Protein AF-A0AAD8M562-F1 (afdb_monomer_lite)

pLDDT: mean 94.52, std 7.09, range [59.75, 98.75]

InterPro domains:
  IPR002314 Aminoacyl-tRNA synthetase, class II (G/ P/ S/T) [PF00587] (33-202)
  IPR004499 Proline-tRNA ligase, class IIa, archaeal-type [PTHR43382] (3-261)
  IPR006195 Aminoacyl-tRNA synthetase, class II [PS50862] (1-214)
  IPR036621 Anticodon-binding domain superfamily [G3DSA:3.40.50.800] (214-261)
  IPR045864 Class II Aminoacyl-tRNA synthetase/Biotinyl protein ligase (BPL) and lipoyl protein ligase (LPL) [G3DSA:3.30.930.10] (1-213)
  IPR045864 Class II Aminoacyl-tRNA synthetase/Biotinyl protein ligase (BPL) and lipoyl protein ligase (LPL) [SSF55681] (2-208)

Structure (mmCIF, N/CA/C/O backbone):
data_AF-A0AAD8M562-F1
#
_entry.id   AF-A0AAD8M562-F1
#
loop_
_atom_site.group_PDB
_atom_site.id
_atom_site.type_symbol
_atom_site.label_atom_id
_atom_site.label_alt_id
_atom_site.label_comp_id
_atom_site.label_asym_id
_atom_site.label_entity_id
_atom_site.label_seq_id
_atom_site.pdbx_PDB_ins_code
_atom_site.Cartn_x
_atom_site.Cartn_y
_atom_site.Cartn_z
_atom_site.occupancy
_atom_site.B_iso_or_equiv
_atom_site.auth_seq_id
_atom_site.auth_comp_id
_atom_site.auth_asym_id
_atom_site.auth_atom_id
_atom_site.pdbx_PDB_model_num
ATOM 1 N N . MET A 1 1 ? -2.818 -13.705 10.056 1.00 59.75 1 MET A N 1
ATOM 2 C CA . MET A 1 1 ? -4.004 -14.590 10.016 1.00 59.75 1 MET A CA 1
ATOM 3 C C . MET A 1 1 ? -4.868 -14.166 8.831 1.00 59.75 1 MET A C 1
ATOM 5 O O . MET A 1 1 ? -5.079 -12.973 8.679 1.00 59.75 1 MET A O 1
ATOM 9 N N . HIS A 1 2 ? -5.247 -15.088 7.937 1.00 85.81 2 HIS A N 1
ATOM 10 C CA . HIS A 1 2 ? -5.936 -14.766 6.668 1.00 85.81 2 HIS A CA 1
ATOM 11 C C . HIS A 1 2 ? -7.471 -14.861 6.757 1.00 85.81 2 HIS A C 1
ATOM 13 O O . HIS A 1 2 ? -8.181 -14.186 6.017 1.00 85.81 2 HIS A O 1
ATOM 19 N N . LEU A 1 3 ? -7.968 -15.681 7.684 1.00 93.56 3 LEU A N 1
ATOM 20 C CA . LEU A 1 3 ? -9.387 -15.911 7.928 1.00 93.56 3 LEU A CA 1
ATOM 21 C C . LEU A 1 3 ? -9.831 -15.115 9.157 1.00 93.56 3 LEU A C 1
ATOM 23 O O . LEU A 1 3 ? -9.134 -15.134 10.171 1.00 93.56 3 LEU A O 1
ATOM 27 N N . ILE A 1 4 ? -10.967 -14.431 9.066 1.00 93.12 4 ILE A N 1
ATOM 28 C CA . ILE A 1 4 ? -11.554 -13.621 10.138 1.00 93.12 4 ILE A CA 1
ATOM 29 C C . ILE A 1 4 ? -12.881 -14.271 10.564 1.00 93.12 4 ILE A C 1
ATOM 31 O O . ILE A 1 4 ? -13.686 -14.581 9.685 1.00 93.12 4 ILE A O 1
ATOM 35 N N . PRO A 1 5 ? -13.136 -14.486 11.869 1.00 93.25 5 PRO A N 1
ATOM 36 C CA . PRO A 1 5 ? -14.449 -14.916 12.356 1.00 93.25 5 PRO A CA 1
ATOM 37 C C . PRO A 1 5 ? -15.562 -13.984 11.865 1.00 93.25 5 PRO A C 1
ATOM 39 O O . PRO A 1 5 ? -15.417 -12.762 11.946 1.00 93.25 5 PRO A O 1
ATOM 42 N N . TYR A 1 6 ? -16.667 -14.527 11.350 1.00 90.75 6 TYR A N 1
ATOM 43 C CA . TYR A 1 6 ? -17.769 -13.701 10.838 1.00 90.75 6 TYR A CA 1
ATOM 44 C C . TYR A 1 6 ? -18.327 -12.760 11.918 1.00 90.75 6 TYR A C 1
ATOM 46 O O . TYR A 1 6 ? -18.592 -11.590 11.639 1.00 90.75 6 TYR A O 1
ATOM 54 N N . SER A 1 7 ? -18.363 -13.214 13.174 1.00 90.38 7 SER A N 1
ATOM 55 C CA . SER A 1 7 ? -18.769 -12.407 14.331 1.00 90.38 7 SER A CA 1
ATOM 56 C C . SER A 1 7 ? -17.915 -11.153 14.546 1.00 90.38 7 SER A C 1
ATOM 58 O O . SER A 1 7 ? -18.382 -10.185 15.143 1.00 90.38 7 SER A O 1
ATOM 60 N N . PHE A 1 8 ? -16.661 -11.128 14.079 1.00 88.88 8 PHE A N 1
ATOM 61 C CA . PHE A 1 8 ? -15.809 -9.939 14.185 1.00 88.88 8 PHE A CA 1
ATOM 62 C C . PHE A 1 8 ? -16.185 -8.893 13.144 1.00 88.88 8 PHE A C 1
ATOM 64 O O . PHE A 1 8 ? -16.079 -7.701 13.422 1.00 88.88 8 PHE A O 1
ATOM 71 N N . ILE A 1 9 ? -16.621 -9.337 11.964 1.00 84.94 9 ILE A N 1
ATOM 72 C CA . ILE A 1 9 ? -17.103 -8.458 10.902 1.00 84.94 9 ILE A CA 1
ATOM 73 C C . ILE A 1 9 ? -18.390 -7.770 11.365 1.00 84.94 9 ILE A C 1
ATOM 75 O O . ILE A 1 9 ? -18.468 -6.551 11.298 1.00 84.94 9 ILE A O 1
ATOM 79 N N . GLU A 1 10 ? -19.324 -8.507 11.971 1.00 84.75 10 GLU A N 1
ATOM 80 C CA . GLU A 1 10 ? -20.619 -7.983 12.446 1.00 84.75 10 GLU A CA 1
ATOM 81 C C . GLU A 1 10 ? -20.541 -6.925 13.565 1.00 84.75 10 GLU A C 1
ATOM 83 O O . GLU A 1 10 ? -21.531 -6.242 13.826 1.00 84.75 10 GLU A O 1
ATOM 88 N N . LYS A 1 11 ? -19.387 -6.747 14.225 1.00 81.19 11 LYS A N 1
ATOM 89 C CA . LYS A 1 11 ? -19.228 -5.754 15.307 1.00 81.19 11 LYS A CA 1
ATOM 90 C C . LYS A 1 11 ? -19.290 -4.302 14.837 1.00 81.19 11 LYS A C 1
ATOM 92 O O . LYS A 1 11 ? -19.523 -3.419 15.659 1.00 81.19 11 LYS A O 1
ATOM 97 N N . GLU A 1 12 ? -19.074 -4.041 13.552 1.00 71.19 12 GLU A N 1
ATOM 98 C CA . GLU A 1 12 ? -19.128 -2.695 12.983 1.00 71.19 12 GLU A CA 1
ATOM 99 C C . GLU A 1 12 ? -20.113 -2.702 11.802 1.00 71.19 12 GLU A C 1
ATOM 101 O O . GLU A 1 12 ? -19.789 -3.122 10.692 1.00 71.19 12 GLU A O 1
ATOM 106 N N . ALA A 1 13 ? -21.347 -2.257 12.061 1.00 64.88 13 ALA A N 1
ATOM 107 C CA . ALA A 1 13 ? -22.444 -2.305 11.094 1.00 64.88 13 ALA A CA 1
ATOM 108 C C . ALA A 1 13 ? -22.207 -1.441 9.838 1.00 64.88 13 ALA A C 1
ATOM 110 O O . ALA A 1 13 ? -22.591 -1.844 8.742 1.00 64.88 13 ALA A O 1
ATOM 111 N N . SER A 1 14 ? -21.548 -0.285 9.968 1.00 62.94 14 SER A N 1
ATOM 112 C CA . SER A 1 14 ? -21.291 0.628 8.842 1.00 62.94 14 SER A CA 1
ATOM 113 C C . SER A 1 14 ? -20.215 0.091 7.885 1.00 62.94 14 SER A C 1
ATOM 115 O O . SER A 1 14 ? -20.301 0.241 6.668 1.00 62.94 14 SER A O 1
ATOM 117 N N . HIS A 1 15 ? -19.231 -0.611 8.432 1.00 65.94 15 HIS A N 1
ATOM 118 C CA . HIS A 1 15 ? -18.159 -1.312 7.756 1.00 65.94 15 HIS A CA 1
ATOM 119 C C . HIS A 1 15 ? -18.712 -2.565 7.077 1.00 65.94 15 HIS A C 1
ATOM 121 O O . HIS A 1 15 ? -18.411 -2.811 5.912 1.00 65.94 15 HIS A O 1
ATOM 127 N N . VAL A 1 16 ? -19.592 -3.317 7.750 1.00 65.56 16 VAL A N 1
ATOM 128 C CA . VAL A 1 16 ? -20.289 -4.470 7.154 1.00 65.56 16 VAL A CA 1
ATOM 129 C C . VAL A 1 16 ? -21.078 -4.048 5.920 1.00 65.56 16 VAL A C 1
ATOM 131 O O . VAL A 1 16 ? -20.924 -4.679 4.878 1.00 65.56 16 VAL A O 1
ATOM 134 N N . GLU A 1 17 ? -21.879 -2.982 5.998 1.00 67.12 17 GLU A N 1
ATOM 135 C CA . GLU A 1 17 ? -22.675 -2.501 4.858 1.00 67.12 17 GLU A CA 1
ATOM 136 C C . GLU A 1 17 ? -21.801 -2.133 3.649 1.00 67.12 17 GLU A C 1
ATOM 138 O O . GLU A 1 17 ? -22.165 -2.442 2.513 1.00 67.12 17 GLU A O 1
ATOM 143 N N . GLY A 1 18 ? -20.618 -1.556 3.887 1.00 67.12 18 GLY A N 1
ATOM 144 C CA . GLY A 1 18 ? -19.659 -1.215 2.833 1.00 67.12 18 GLY A CA 1
ATOM 145 C C . GLY A 1 18 ? -18.988 -2.419 2.157 1.00 67.12 18 GLY A C 1
ATOM 146 O O . GLY A 1 18 ? -18.600 -2.312 0.995 1.00 67.12 18 GLY A O 1
ATOM 147 N N . PHE A 1 19 ? -18.864 -3.559 2.847 1.00 68.62 19 PHE A N 1
ATOM 148 C CA . PHE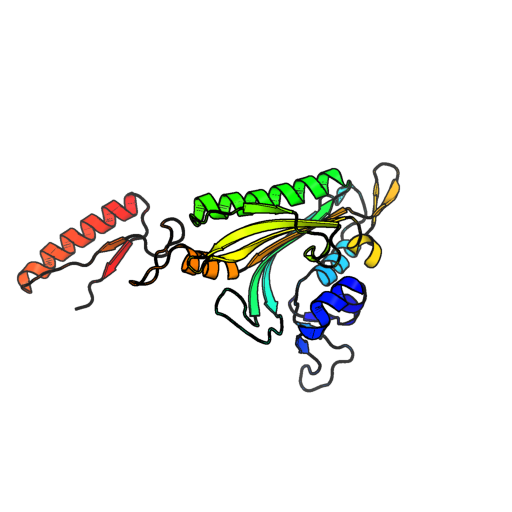 A 1 19 ? -18.161 -4.754 2.350 1.00 68.62 19 PHE A CA 1
ATOM 149 C C . PHE A 1 19 ? -19.071 -5.943 2.018 1.00 68.62 19 PHE A C 1
ATOM 151 O O . PHE A 1 19 ? -18.620 -6.885 1.369 1.00 68.62 19 PHE A O 1
ATOM 158 N N . SER A 1 20 ? -20.336 -5.923 2.444 1.00 62.62 20 SER A N 1
ATOM 159 C CA . SER A 1 20 ? -21.262 -7.062 2.394 1.00 62.62 20 SER A CA 1
ATOM 160 C C . SER A 1 20 ? -21.390 -7.757 1.024 1.00 62.62 20 SER A C 1
ATOM 162 O O . SER A 1 20 ? -21.366 -8.990 1.011 1.00 62.62 20 SER A O 1
ATOM 164 N N . PRO A 1 21 ? -21.451 -7.065 -0.137 1.00 69.12 21 PRO A N 1
ATOM 165 C CA . PRO A 1 21 ? -21.509 -7.765 -1.423 1.00 69.12 21 PRO A CA 1
ATOM 166 C C . PRO A 1 21 ? -20.164 -8.376 -1.861 1.00 69.12 21 PRO A C 1
ATOM 168 O O . PRO A 1 21 ? -20.141 -9.153 -2.813 1.00 69.12 21 PRO A O 1
ATOM 171 N N . GLU A 1 22 ? -19.053 -8.051 -1.194 1.00 80.44 22 GLU A N 1
ATOM 172 C CA . GLU A 1 22 ? -17.689 -8.390 -1.623 1.00 80.44 22 GLU A CA 1
ATOM 173 C C . GLU A 1 22 ? -17.015 -9.487 -0.774 1.00 80.44 22 GLU A C 1
ATOM 175 O O . GLU A 1 22 ? -15.852 -9.820 -1.017 1.00 80.44 22 GLU A O 1
ATOM 180 N N . LEU A 1 23 ? -17.697 -10.065 0.220 1.00 90.06 23 LEU A N 1
ATOM 181 C CA . LEU A 1 23 ? -17.092 -11.043 1.132 1.00 90.06 23 LEU A CA 1
ATOM 182 C C . LEU A 1 23 ? -17.010 -12.450 0.523 1.00 90.06 23 LEU A C 1
ATOM 184 O O . LEU A 1 23 ? -18.015 -13.032 0.120 1.00 90.06 23 LEU A O 1
ATOM 188 N N . ALA A 1 24 ? -15.819 -13.053 0.563 1.00 92.50 24 ALA A N 1
ATOM 189 C CA . ALA A 1 24 ? -15.643 -14.483 0.320 1.00 92.50 24 ALA A CA 1
ATOM 190 C C . ALA A 1 24 ? -15.748 -15.260 1.643 1.00 92.50 24 ALA A C 1
ATOM 192 O O . ALA A 1 24 ? -14.994 -15.009 2.586 1.00 92.50 24 ALA A O 1
ATOM 193 N N . LEU A 1 25 ? -16.682 -16.211 1.706 1.00 93.88 25 LEU A N 1
ATOM 194 C CA . LEU A 1 25 ? -16.968 -16.998 2.906 1.00 93.88 25 LEU A CA 1
ATOM 195 C C . LEU A 1 25 ? -16.403 -18.414 2.804 1.00 93.88 25 LEU A C 1
ATOM 197 O O . LEU A 1 25 ? -16.587 -19.107 1.805 1.00 93.88 25 LEU A O 1
ATOM 201 N N . VAL A 1 26 ? -15.788 -18.867 3.890 1.00 95.25 26 VAL A N 1
ATOM 202 C CA . VAL A 1 26 ? -15.416 -20.258 4.127 1.00 95.25 26 VAL A CA 1
ATOM 203 C C . VAL A 1 26 ? -16.433 -20.843 5.099 1.00 95.25 26 VAL A C 1
ATOM 205 O O . VAL A 1 26 ? -16.504 -20.445 6.261 1.00 95.25 26 VAL A O 1
ATOM 208 N N . THR A 1 27 ? -17.242 -21.778 4.609 1.00 96.44 27 THR A N 1
ATOM 209 C CA . THR A 1 27 ? -18.277 -22.470 5.395 1.00 96.44 27 THR A CA 1
ATOM 210 C C . THR A 1 27 ? -17.934 -23.932 5.665 1.00 96.44 27 THR A C 1
ATOM 212 O O . THR A 1 27 ? -18.511 -24.534 6.563 1.00 96.44 27 THR A O 1
ATOM 215 N N . ILE A 1 28 ? -16.985 -24.505 4.918 1.00 96.38 28 ILE A N 1
ATOM 216 C CA . ILE A 1 28 ? -16.549 -25.898 5.045 1.00 96.38 28 ILE A CA 1
ATOM 217 C C . ILE A 1 28 ? -15.036 -25.921 5.267 1.00 96.38 28 ILE A C 1
ATOM 219 O O . ILE A 1 28 ? -14.281 -25.356 4.476 1.00 96.38 28 ILE A O 1
ATOM 223 N N . GLY A 1 29 ? -14.589 -26.611 6.316 1.00 94.31 29 GLY A N 1
ATOM 224 C CA . GLY A 1 29 ? -13.176 -26.842 6.618 1.00 94.31 29 GLY A CA 1
ATOM 225 C C . GLY A 1 29 ? -12.936 -28.306 6.975 1.00 94.31 29 GLY A C 1
ATOM 226 O O . GLY A 1 29 ? -13.687 -28.897 7.746 1.00 94.31 29 GLY A O 1
ATOM 227 N N . GLY A 1 30 ? -11.921 -28.933 6.372 1.00 94.00 30 GLY A N 1
ATOM 228 C CA . GLY A 1 30 ? -11.614 -30.350 6.626 1.00 94.00 30 GLY A CA 1
ATOM 229 C C . GLY A 1 30 ? -12.758 -31.319 6.282 1.00 94.00 30 GLY A C 1
ATOM 230 O O . GLY A 1 30 ? -12.859 -32.383 6.886 1.00 94.00 30 GLY A O 1
ATOM 231 N N . GLY A 1 31 ? -13.641 -30.941 5.349 1.00 95.38 31 GLY A N 1
ATOM 232 C CA . GLY A 1 31 ? -14.794 -31.746 4.928 1.00 95.38 31 GLY A CA 1
ATOM 233 C C . GLY A 1 31 ? -16.027 -31.654 5.834 1.00 95.38 31 GLY A C 1
ATOM 234 O O . GLY A 1 31 ? -16.984 -32.389 5.604 1.00 95.38 31 GLY A O 1
ATOM 235 N N . LYS A 1 32 ? -16.034 -30.770 6.841 1.00 95.69 32 LYS A N 1
ATOM 236 C CA . LYS A 1 32 ? -17.188 -30.519 7.717 1.00 95.69 32 LYS A CA 1
ATOM 237 C C . LYS A 1 32 ? -17.626 -29.064 7.641 1.00 95.69 32 LYS A C 1
ATOM 239 O O . LYS A 1 32 ? -16.799 -28.181 7.414 1.00 95.69 32 LYS A O 1
ATOM 244 N N . GLU A 1 33 ? -18.917 -28.832 7.842 1.00 97.19 33 GLU A N 1
ATOM 245 C CA . GLU A 1 33 ? -19.446 -27.484 8.034 1.00 97.19 33 GLU A CA 1
ATOM 246 C C . GLU A 1 33 ? -18.864 -26.882 9.320 1.00 97.19 33 GLU A C 1
ATOM 248 O O . GLU A 1 33 ? -18.731 -27.572 10.334 1.00 97.19 33 GLU A O 1
ATOM 253 N N . LEU A 1 34 ? -18.439 -25.623 9.245 1.00 96.44 34 LEU A N 1
ATOM 254 C CA . LEU A 1 34 ? -17.853 -24.903 10.371 1.00 96.44 34 LEU A CA 1
ATOM 255 C C . LEU A 1 34 ? -18.953 -24.405 11.316 1.00 96.44 34 LEU A C 1
ATOM 257 O O . LEU A 1 34 ? -19.987 -23.927 10.856 1.00 96.44 34 LEU A O 1
ATOM 261 N N . GLU A 1 35 ? -18.699 -24.459 12.627 1.00 95.31 35 GLU A N 1
ATOM 262 C CA . GLU A 1 35 ? -19.608 -23.900 13.644 1.00 95.31 35 GLU A CA 1
ATOM 263 C C . GLU A 1 35 ? -19.813 -22.392 13.451 1.00 95.31 35 GLU A C 1
ATOM 265 O O . GLU A 1 35 ? -20.928 -21.886 13.555 1.00 95.31 35 GLU A O 1
ATOM 270 N N . GLU A 1 36 ? -18.734 -21.685 13.110 1.00 94.81 36 GLU A N 1
ATOM 271 C CA . GLU A 1 36 ? -18.757 -20.284 12.714 1.00 94.81 36 GLU A CA 1
ATOM 272 C C . GLU A 1 36 ? -18.174 -20.146 11.307 1.00 94.81 36 GLU A C 1
ATOM 274 O O . GLU A 1 36 ? -17.102 -20.673 10.997 1.00 94.81 36 GLU A O 1
ATOM 279 N N . LYS A 1 37 ? -18.873 -19.401 10.446 1.00 94.75 37 LYS A N 1
ATOM 280 C CA . LYS A 1 37 ? -18.357 -19.055 9.121 1.00 94.75 37 LYS A CA 1
ATOM 281 C C . LYS A 1 37 ? -17.109 -18.190 9.276 1.00 94.75 37 LYS A C 1
ATOM 283 O O . LYS A 1 37 ? -17.047 -17.311 10.134 1.00 94.75 37 LYS A O 1
ATOM 288 N N . LEU A 1 38 ? -16.139 -18.394 8.397 1.00 95.12 38 LEU A N 1
ATOM 289 C CA . LEU A 1 38 ? -14.952 -17.552 8.332 1.00 95.12 38 LEU A CA 1
ATOM 290 C C . LEU A 1 38 ? -15.003 -16.694 7.073 1.00 95.12 38 LEU A C 1
ATOM 292 O O . LEU A 1 38 ? -15.471 -17.129 6.024 1.00 95.12 38 LEU A O 1
ATOM 296 N N . VAL A 1 39 ? -14.499 -15.475 7.174 1.00 93.75 39 VAL A N 1
ATOM 297 C CA . VAL A 1 39 ? -14.383 -14.531 6.067 1.00 93.75 39 VAL A CA 1
ATOM 298 C C . VAL A 1 39 ? -12.931 -14.493 5.625 1.00 93.75 39 VAL A C 1
ATOM 300 O O . VAL A 1 39 ? -12.031 -14.310 6.448 1.00 93.75 39 VAL A O 1
ATOM 303 N N . VAL A 1 40 ? -12.681 -14.650 4.328 1.00 94.44 40 VAL A N 1
ATOM 304 C CA . VAL A 1 40 ? -11.371 -14.316 3.765 1.00 94.44 40 VAL A CA 1
ATOM 305 C C . VAL A 1 40 ? -11.233 -12.801 3.814 1.00 94.44 40 VAL A C 1
ATOM 307 O O . VAL A 1 40 ? -12.074 -12.099 3.256 1.00 94.44 40 VAL A O 1
ATOM 310 N N . ARG A 1 41 ? -10.214 -12.292 4.514 1.00 91.56 41 ARG A N 1
ATOM 311 C CA . ARG A 1 41 ? -10.125 -10.863 4.853 1.00 91.56 41 ARG A CA 1
ATOM 312 C C . ARG A 1 41 ? -10.324 -9.933 3.629 1.00 91.56 41 ARG A C 1
ATOM 314 O O . ARG A 1 41 ? -9.512 -9.973 2.700 1.00 91.56 41 ARG A O 1
ATOM 321 N N . PRO A 1 42 ? -11.336 -9.044 3.635 1.00 90.75 42 PRO A N 1
ATOM 322 C CA . PRO A 1 42 ? -11.436 -7.937 2.672 1.00 90.75 42 PRO A CA 1
ATOM 323 C C . PRO A 1 42 ? -10.561 -6.742 3.076 1.00 90.75 42 PRO A C 1
ATOM 325 O O . PRO A 1 42 ? -10.206 -5.895 2.246 1.00 90.75 42 PRO A O 1
ATOM 328 N N . THR A 1 43 ? -10.250 -6.696 4.371 1.00 89.56 43 THR A N 1
ATOM 329 C CA . THR A 1 43 ? -9.410 -5.756 5.101 1.00 89.56 43 THR A CA 1
ATOM 330 C C . THR A 1 43 ? -9.216 -6.292 6.532 1.00 89.56 43 THR A C 1
ATOM 332 O O . THR A 1 43 ? -9.907 -7.246 6.914 1.00 89.56 43 THR A O 1
ATOM 335 N N . SER A 1 44 ? -8.272 -5.758 7.314 1.00 92.62 44 SER A N 1
ATOM 336 C CA . SER A 1 44 ? -7.929 -6.322 8.633 1.00 92.62 44 SER A CA 1
ATOM 337 C C . SER A 1 44 ? -8.413 -5.511 9.843 1.00 92.62 44 SER A C 1
ATOM 339 O O . SER A 1 44 ? -8.062 -5.883 10.962 1.00 92.62 44 SER A O 1
ATOM 341 N N . GLU A 1 45 ? -9.214 -4.448 9.690 1.00 91.75 45 GLU A N 1
ATOM 342 C CA . GLU A 1 45 ? -9.608 -3.574 10.812 1.00 91.75 45 GLU A CA 1
ATOM 343 C C . GLU A 1 45 ? -10.221 -4.365 11.969 1.00 91.75 45 GLU A C 1
ATOM 345 O O . GLU A 1 45 ? -9.853 -4.138 13.117 1.00 91.75 45 GLU A O 1
ATOM 350 N N . THR A 1 46 ? -11.124 -5.309 11.706 1.00 91.19 46 THR A N 1
ATOM 351 C CA . THR A 1 46 ? -11.855 -6.013 12.771 1.00 91.19 46 THR A CA 1
ATOM 352 C C . THR A 1 46 ? -10.971 -6.967 13.571 1.00 91.19 46 THR A C 1
ATOM 354 O O . THR A 1 46 ? -11.038 -6.998 14.801 1.00 91.19 46 THR A O 1
ATOM 357 N N . ILE A 1 47 ? -10.083 -7.705 12.899 1.00 92.94 47 ILE A N 1
ATOM 358 C CA . ILE A 1 47 ? -9.121 -8.586 13.570 1.00 92.94 47 ILE A CA 1
ATOM 359 C C . ILE A 1 47 ? -8.031 -7.784 14.287 1.00 92.94 47 ILE A C 1
ATOM 361 O O . ILE A 1 47 ? -7.671 -8.120 15.413 1.00 92.94 47 ILE A O 1
ATOM 365 N N . VAL A 1 48 ? -7.548 -6.693 13.688 1.00 94.94 48 VAL A N 1
ATOM 366 C CA . VAL A 1 48 ? -6.571 -5.800 14.321 1.00 94.94 48 VAL A CA 1
ATOM 367 C C . VAL A 1 48 ? -7.165 -5.156 15.567 1.00 94.94 48 VAL A C 1
ATOM 369 O O . VAL A 1 48 ? -6.526 -5.165 16.614 1.00 94.94 48 VAL A O 1
ATOM 372 N N . ASN A 1 49 ? -8.399 -4.658 15.493 1.00 94.19 49 ASN A N 1
ATOM 373 C CA . ASN A 1 49 ? -9.058 -4.038 16.636 1.00 94.19 49 ASN A CA 1
ATOM 374 C C . ASN A 1 49 ? -9.303 -5.025 17.772 1.00 94.19 49 ASN A C 1
ATOM 376 O O . ASN A 1 49 ? -9.081 -4.669 18.926 1.00 94.19 49 ASN A O 1
ATOM 380 N N . HIS A 1 50 ? -9.683 -6.267 17.457 1.00 94.12 50 HIS A N 1
ATOM 381 C CA . HIS A 1 50 ? -9.769 -7.321 18.463 1.00 94.12 50 HIS A CA 1
ATOM 382 C C . HIS A 1 50 ? -8.441 -7.505 19.210 1.00 94.12 50 HIS A C 1
ATOM 384 O O . HIS A 1 50 ? -8.432 -7.562 20.439 1.00 94.12 50 HIS A O 1
ATOM 390 N N . MET A 1 51 ? -7.319 -7.539 18.484 1.00 96.81 51 MET A N 1
ATOM 391 C CA . MET A 1 51 ? -5.996 -7.655 19.100 1.00 96.81 51 MET A CA 1
ATOM 392 C C . MET A 1 51 ? -5.600 -6.395 19.875 1.00 96.81 51 MET A C 1
ATOM 394 O O . MET A 1 51 ? -5.064 -6.499 20.974 1.00 96.81 51 MET A O 1
ATOM 398 N N . PHE A 1 52 ? -5.912 -5.202 19.367 1.00 97.75 52 PHE A N 1
ATOM 399 C CA . PHE A 1 52 ? -5.655 -3.942 20.068 1.00 97.75 52 PHE A CA 1
ATOM 400 C C . PHE A 1 52 ? -6.364 -3.890 21.424 1.00 97.75 52 PHE A C 1
ATOM 402 O O . PHE A 1 52 ? -5.761 -3.445 22.396 1.00 97.75 52 PHE A O 1
ATOM 409 N N . THR A 1 53 ? -7.595 -4.400 21.530 1.00 96.69 53 THR A N 1
ATOM 410 C CA . THR A 1 53 ? -8.297 -4.515 22.820 1.00 96.69 53 THR A CA 1
ATOM 411 C C . THR A 1 53 ? -7.544 -5.405 23.819 1.00 96.69 53 THR A C 1
ATOM 413 O O . THR A 1 53 ? -7.620 -5.171 25.024 1.00 96.69 53 THR A O 1
ATOM 416 N N . GLN A 1 54 ? -6.814 -6.417 23.341 1.00 97.50 54 GLN A N 1
ATOM 417 C CA . GLN A 1 54 ? -6.020 -7.311 24.189 1.00 97.50 54 GLN A CA 1
ATOM 418 C C . GLN A 1 54 ? -4.636 -6.762 24.537 1.00 97.50 54 GLN A C 1
ATOM 420 O O . GLN A 1 54 ? -4.073 -7.170 25.545 1.00 97.50 54 GLN A O 1
ATOM 425 N N . TRP A 1 55 ? -4.066 -5.896 23.702 1.00 98.38 55 TRP A N 1
ATOM 426 C CA . TRP A 1 55 ? -2.704 -5.390 23.887 1.00 98.38 55 TRP A CA 1
ATOM 427 C C . TRP A 1 55 ? -2.645 -4.043 24.599 1.00 98.38 55 TRP A C 1
ATOM 429 O O . TRP A 1 55 ? -1.653 -3.754 25.258 1.00 98.38 55 TRP A O 1
ATOM 439 N N . ILE A 1 56 ? -3.680 -3.215 24.453 1.00 98.56 56 ILE A N 1
ATOM 440 C CA . ILE A 1 56 ? -3.686 -1.843 24.958 1.00 98.56 56 ILE A CA 1
ATOM 441 C C . ILE A 1 56 ? -4.420 -1.794 26.297 1.00 98.56 56 ILE A C 1
ATOM 443 O O . ILE A 1 56 ? -5.624 -2.063 26.381 1.00 98.56 56 ILE A O 1
ATOM 447 N N . HIS A 1 57 ? -3.709 -1.394 27.347 1.00 97.81 57 HIS A N 1
ATOM 448 C CA . HIS A 1 57 ? -4.258 -1.268 28.696 1.00 97.81 57 HIS A CA 1
ATOM 449 C C . HIS A 1 57 ? -3.900 0.063 29.368 1.00 97.81 57 HIS A C 1
ATOM 451 O O . HIS A 1 57 ? -4.719 0.604 30.119 1.00 97.81 57 HIS A O 1
ATOM 457 N N . SER A 1 58 ? -2.724 0.617 29.085 1.00 97.94 58 SER A N 1
ATOM 458 C CA . SER A 1 58 ? -2.175 1.843 29.669 1.00 97.94 58 SER A CA 1
ATOM 459 C C . SER A 1 58 ? -1.699 2.809 28.585 1.00 97.94 58 SER A C 1
ATOM 461 O O . SER A 1 58 ? -1.380 2.403 27.472 1.00 97.94 58 SER A O 1
ATOM 463 N N . TYR A 1 59 ? -1.579 4.093 28.926 1.00 96.94 59 TYR A N 1
ATOM 464 C CA . TYR A 1 59 ? -0.949 5.107 28.074 1.00 96.94 59 TYR A CA 1
ATOM 465 C C . TYR A 1 59 ? 0.476 4.723 27.637 1.00 96.94 59 TYR A C 1
ATOM 467 O O . TYR A 1 59 ? 0.940 5.182 26.603 1.00 96.94 59 TYR A O 1
ATOM 475 N N . ARG A 1 60 ? 1.155 3.851 28.396 1.00 97.81 60 ARG A N 1
ATOM 476 C CA . ARG A 1 60 ? 2.492 3.328 28.065 1.00 97.81 60 ARG A CA 1
ATOM 477 C C . ARG A 1 60 ? 2.512 2.346 26.896 1.00 97.81 60 ARG A C 1
ATOM 479 O O . ARG A 1 60 ? 3.582 2.094 26.356 1.00 97.81 60 ARG A O 1
ATOM 486 N N . ASP A 1 61 ? 1.355 1.808 26.523 1.00 98.50 61 ASP A N 1
ATOM 487 C CA . ASP A 1 61 ? 1.211 0.915 25.371 1.00 98.50 61 ASP A CA 1
ATOM 488 C C . ASP A 1 61 ? 1.008 1.710 24.065 1.00 98.50 61 ASP A C 1
ATOM 490 O O . ASP A 1 61 ? 0.859 1.117 22.997 1.00 98.50 61 ASP A O 1
ATOM 494 N N . LEU A 1 62 ? 0.971 3.048 24.148 1.00 98.50 62 LEU A N 1
ATOM 495 C CA . LEU A 1 62 ? 0.715 3.964 23.040 1.00 98.50 62 LEU A CA 1
ATOM 496 C C . LEU A 1 62 ? 1.942 4.859 22.750 1.00 98.50 62 LEU A C 1
ATOM 498 O O . LEU A 1 62 ? 2.683 5.197 23.675 1.00 98.50 62 LEU A O 1
ATOM 502 N N . PRO A 1 63 ? 2.145 5.280 21.486 1.00 98.38 63 PRO A N 1
ATOM 503 C CA . PRO A 1 63 ? 1.384 4.865 20.310 1.00 98.38 63 PRO A CA 1
ATOM 504 C C . PRO A 1 63 ? 1.707 3.418 19.914 1.00 98.38 63 PRO A C 1
ATOM 506 O O . PRO A 1 63 ? 2.866 3.004 19.886 1.00 98.38 63 PRO A O 1
ATOM 509 N N . LEU A 1 64 ? 0.674 2.651 19.563 1.00 98.62 64 LEU A N 1
ATOM 510 C CA . LEU A 1 64 ? 0.847 1.327 18.973 1.00 98.62 64 LEU A CA 1
ATOM 511 C C . LEU A 1 64 ? 0.737 1.462 17.459 1.00 98.62 64 LEU A C 1
ATOM 513 O O . LEU A 1 64 ? -0.304 1.867 16.949 1.00 98.62 64 LEU A O 1
ATOM 517 N N . MET A 1 65 ? 1.798 1.105 16.740 1.00 98.31 65 MET A N 1
ATOM 518 C CA . MET A 1 65 ? 1.873 1.242 15.286 1.00 98.31 65 MET A CA 1
ATOM 519 C C . MET A 1 65 ? 2.243 -0.100 14.666 1.00 98.31 65 MET A C 1
ATOM 521 O O . MET A 1 65 ? 3.328 -0.626 14.918 1.00 98.31 65 MET A O 1
ATOM 525 N N . ILE A 1 66 ? 1.350 -0.658 13.851 1.00 98.12 66 ILE A N 1
ATOM 526 C CA . ILE A 1 66 ? 1.593 -1.921 13.156 1.00 98.12 66 ILE A CA 1
ATOM 527 C C . ILE A 1 66 ? 1.444 -1.749 11.649 1.00 98.12 66 ILE A C 1
ATOM 529 O O . ILE A 1 66 ? 0.613 -0.986 11.162 1.00 98.12 66 ILE A O 1
ATOM 533 N N . ASN A 1 67 ? 2.245 -2.504 10.907 1.00 98.12 67 ASN A N 1
ATOM 534 C CA . ASN A 1 67 ? 2.193 -2.578 9.456 1.00 98.12 67 ASN A CA 1
ATOM 535 C C . ASN A 1 67 ? 2.292 -4.037 9.019 1.00 98.12 67 ASN A C 1
ATOM 537 O O . ASN A 1 67 ? 3.111 -4.788 9.552 1.00 98.12 67 ASN A O 1
ATOM 541 N N . GLN A 1 68 ? 1.522 -4.423 8.006 1.00 97.38 68 GLN A N 1
ATOM 542 C CA . GLN A 1 68 ? 1.596 -5.754 7.415 1.00 97.38 68 GLN A CA 1
ATOM 543 C C . GLN A 1 68 ? 1.559 -5.703 5.883 1.00 97.38 68 GLN A C 1
ATOM 545 O O . GLN A 1 68 ? 0.874 -4.880 5.279 1.00 97.38 68 GLN A O 1
ATOM 550 N N . TRP A 1 69 ? 2.301 -6.623 5.266 1.00 97.69 69 TRP A N 1
ATOM 551 C CA . TRP A 1 69 ? 2.288 -6.889 3.828 1.00 97.69 69 TRP A CA 1
ATOM 552 C C . TRP A 1 69 ? 1.537 -8.180 3.578 1.00 97.69 69 TRP A C 1
ATOM 554 O O . TRP A 1 69 ? 1.946 -9.243 4.053 1.00 97.69 69 TRP A O 1
ATOM 564 N N . VAL A 1 70 ? 0.406 -8.082 2.893 1.00 96.31 70 VAL A N 1
ATOM 565 C CA . VAL A 1 70 ? -0.578 -9.157 2.864 1.00 96.31 70 VAL A CA 1
ATOM 566 C C . VAL A 1 70 ? -1.395 -9.167 1.579 1.00 96.31 70 VAL A C 1
ATOM 568 O O . VAL A 1 70 ? -1.481 -8.177 0.859 1.00 96.31 70 VAL A O 1
ATOM 571 N N . ASN A 1 71 ? -2.017 -10.305 1.300 1.00 95.12 71 ASN A N 1
ATOM 572 C CA . ASN A 1 71 ? -3.090 -10.443 0.329 1.00 95.12 71 ASN A CA 1
ATOM 573 C C . ASN A 1 71 ? -4.456 -10.170 0.979 1.00 95.12 71 ASN A C 1
ATOM 575 O O . ASN A 1 71 ? -4.706 -10.606 2.109 1.00 95.12 71 ASN A O 1
ATOM 579 N N . VAL A 1 72 ? -5.351 -9.512 0.251 1.00 94.25 72 VAL A N 1
ATOM 580 C CA . VAL A 1 72 ? -6.764 -9.346 0.624 1.00 94.25 72 VAL A CA 1
ATOM 581 C C . VAL A 1 72 ? -7.669 -9.754 -0.526 1.00 94.25 72 VAL A C 1
ATOM 583 O O . VAL A 1 72 ? -7.260 -9.702 -1.690 1.00 94.25 72 VAL A O 1
ATOM 586 N N . THR A 1 73 ? -8.893 -10.153 -0.190 1.00 93.81 73 THR A N 1
ATOM 587 C CA . THR A 1 73 ? -9.872 -10.664 -1.149 1.00 93.81 73 THR A CA 1
ATOM 588 C C . THR A 1 73 ? -11.134 -9.817 -1.129 1.00 93.81 73 THR A C 1
ATOM 590 O O . THR A 1 73 ? -11.746 -9.641 -0.081 1.00 93.81 73 THR A O 1
ATOM 593 N N . ARG A 1 74 ? -11.544 -9.318 -2.296 1.00 92.69 74 ARG A N 1
ATOM 594 C CA . ARG A 1 74 ? -12.811 -8.607 -2.500 1.00 92.69 74 ARG A CA 1
ATOM 595 C C . ARG A 1 74 ? -13.496 -9.166 -3.735 1.00 92.69 74 ARG A C 1
ATOM 597 O O . ARG A 1 74 ? -12.886 -9.228 -4.803 1.00 92.69 74 ARG A O 1
ATOM 604 N N . TRP A 1 75 ? -14.742 -9.603 -3.596 1.00 91.44 75 TRP A N 1
ATOM 605 C CA . TRP A 1 75 ? -15.498 -10.274 -4.654 1.00 91.44 75 TRP A CA 1
ATOM 606 C C . TRP A 1 75 ? -16.010 -9.292 -5.721 1.00 91.44 75 TRP A C 1
ATOM 608 O O . TRP A 1 75 ? -17.196 -9.003 -5.854 1.00 91.44 75 TRP A O 1
ATOM 618 N N . GLU A 1 76 ? -15.074 -8.753 -6.492 1.00 88.44 76 GLU A N 1
ATOM 619 C CA . GLU A 1 76 ? -1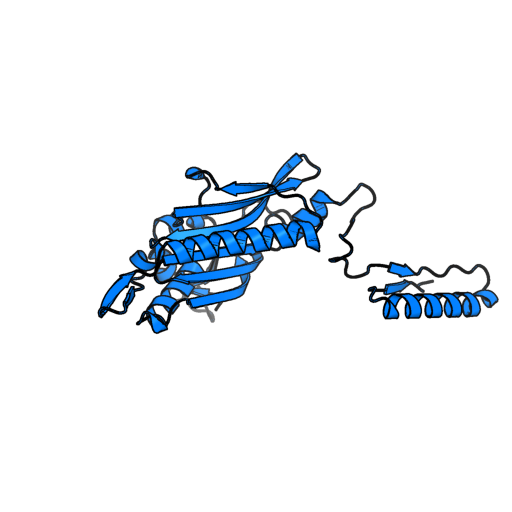5.301 -7.765 -7.542 1.00 88.44 76 GLU A CA 1
ATOM 620 C C . GLU A 1 76 ? -15.868 -8.397 -8.823 1.00 88.44 76 GLU A C 1
ATOM 622 O O . GLU A 1 76 ? -15.223 -9.211 -9.485 1.00 88.44 76 GLU A O 1
ATOM 627 N N . MET A 1 77 ? -17.054 -7.949 -9.244 1.00 85.19 77 MET A N 1
ATOM 628 C CA . MET A 1 77 ? -17.754 -8.484 -10.426 1.00 85.19 77 MET A CA 1
ATOM 629 C C . MET A 1 77 ? -17.079 -8.144 -11.762 1.00 85.19 77 MET A C 1
ATOM 631 O O . MET A 1 77 ? -17.334 -8.793 -12.777 1.00 85.19 77 MET A O 1
ATOM 635 N N . ARG A 1 78 ? -16.258 -7.088 -11.799 1.00 90.56 78 ARG A N 1
ATOM 636 C CA . ARG A 1 78 ? -15.534 -6.644 -12.998 1.00 90.56 78 ARG A CA 1
ATOM 637 C C . ARG A 1 78 ? -14.085 -6.381 -12.640 1.00 90.56 78 ARG A C 1
ATOM 639 O O . ARG A 1 78 ? -13.785 -5.417 -11.942 1.00 90.56 78 ARG A O 1
ATOM 646 N N . THR A 1 79 ? -13.189 -7.214 -13.149 1.00 93.31 79 THR A N 1
ATOM 647 C CA . THR A 1 79 ? -11.760 -7.120 -12.857 1.00 93.31 79 THR A CA 1
ATOM 648 C C . THR A 1 79 ? -10.990 -6.458 -13.998 1.00 93.31 79 THR A C 1
ATOM 650 O O . THR A 1 79 ? -11.361 -6.523 -15.170 1.00 93.31 79 THR A O 1
ATOM 653 N N . LYS A 1 80 ? -9.898 -5.786 -13.639 1.00 93.94 80 LYS A N 1
ATOM 654 C CA . LYS A 1 80 ? -8.872 -5.259 -14.538 1.00 93.94 80 LYS A CA 1
ATOM 655 C C . LYS A 1 80 ? -7.519 -5.512 -13.863 1.00 93.94 80 LYS A C 1
ATOM 657 O O . LYS A 1 80 ? -7.353 -5.042 -12.734 1.00 93.94 80 LYS A O 1
ATOM 662 N N . PRO A 1 81 ? -6.566 -6.220 -14.503 1.00 95.38 81 PRO A N 1
ATOM 663 C CA . PRO A 1 81 ? -5.283 -6.564 -13.889 1.00 95.38 81 PRO A CA 1
ATOM 664 C C . PRO A 1 81 ? -4.625 -5.372 -13.189 1.00 95.38 81 PRO A C 1
ATOM 666 O O . PRO A 1 81 ? -4.636 -4.259 -13.718 1.00 95.38 81 PRO A O 1
ATOM 669 N N . PHE A 1 82 ? -4.097 -5.614 -11.986 1.00 95.94 82 PHE A N 1
ATOM 670 C CA . PHE A 1 82 ? -3.593 -4.625 -11.020 1.00 95.94 82 PHE A CA 1
ATOM 671 C C . PHE A 1 82 ? -4.638 -3.643 -10.473 1.00 95.94 82 PHE A C 1
ATOM 673 O O . PHE A 1 82 ? -4.739 -3.469 -9.264 1.00 95.94 82 PHE A O 1
ATOM 680 N N . VAL A 1 83 ? -5.425 -2.993 -11.330 1.00 94.31 83 VAL A N 1
ATOM 681 C CA . VAL A 1 83 ? -6.352 -1.918 -10.941 1.00 94.31 83 VAL A CA 1
ATOM 682 C C . VAL A 1 83 ? -7.457 -2.427 -10.013 1.00 94.31 83 VAL A C 1
ATOM 684 O O . VAL A 1 83 ? -7.815 -1.758 -9.038 1.00 94.31 83 VAL A O 1
ATOM 687 N N . ARG A 1 84 ? -8.014 -3.597 -10.325 1.00 93.69 84 ARG A N 1
ATOM 688 C CA . ARG A 1 84 ? -9.103 -4.227 -9.578 1.00 93.69 84 ARG A CA 1
ATOM 689 C C . ARG A 1 84 ? -9.095 -5.731 -9.827 1.00 93.69 84 ARG A C 1
ATOM 691 O O . ARG A 1 84 ? -9.382 -6.176 -10.935 1.00 93.69 84 ARG A O 1
ATOM 698 N N . THR A 1 85 ? -8.781 -6.516 -8.811 1.00 93.19 85 THR A N 1
ATOM 699 C CA . THR A 1 85 ? -8.712 -7.981 -8.889 1.00 93.19 85 THR A CA 1
ATOM 700 C C . THR A 1 85 ? -9.420 -8.596 -7.689 1.00 93.19 85 THR A C 1
ATOM 702 O O . THR A 1 85 ? -9.631 -7.914 -6.690 1.00 93.19 85 THR A O 1
ATOM 705 N N . LEU A 1 86 ? -9.791 -9.877 -7.799 1.00 93.62 86 LEU A N 1
ATOM 706 C CA . LEU A 1 86 ? -10.468 -10.594 -6.712 1.00 93.62 86 LEU A CA 1
ATOM 707 C C . LEU A 1 86 ? -9.570 -10.746 -5.486 1.00 93.62 86 LEU A C 1
ATOM 709 O O . LEU A 1 86 ? -10.014 -10.581 -4.360 1.00 93.62 86 LEU A O 1
ATOM 713 N N . GLU A 1 87 ? -8.297 -11.041 -5.724 1.00 95.31 87 GLU A N 1
ATOM 714 C CA . GLU A 1 87 ? -7.245 -11.050 -4.723 1.00 95.31 87 GLU A CA 1
ATOM 715 C C . GLU A 1 87 ? -6.163 -10.069 -5.161 1.00 95.31 87 GLU A C 1
ATOM 717 O O . GLU A 1 87 ? -5.798 -10.017 -6.342 1.00 95.31 87 GLU A O 1
ATOM 722 N N . PHE A 1 88 ? -5.655 -9.269 -4.230 1.00 96.19 88 PHE A N 1
ATOM 723 C CA . PHE A 1 88 ? -4.548 -8.362 -4.498 1.00 96.19 88 PHE A CA 1
ATOM 724 C C . PHE A 1 88 ? -3.600 -8.277 -3.312 1.00 96.19 88 PHE A C 1
ATOM 726 O O . PHE A 1 88 ? -4.004 -8.359 -2.154 1.00 96.19 88 PHE A O 1
ATOM 733 N N . LEU A 1 89 ? -2.320 -8.070 -3.623 1.00 97.62 89 LEU A N 1
ATOM 734 C CA . LEU A 1 89 ? -1.314 -7.746 -2.622 1.00 97.62 89 LEU A CA 1
ATOM 735 C C . LEU A 1 89 ? -1.425 -6.268 -2.262 1.00 97.62 89 LEU A C 1
ATOM 737 O O . LEU A 1 89 ? -1.571 -5.409 -3.147 1.00 97.62 89 LEU A O 1
ATOM 741 N N . TRP A 1 90 ? -1.314 -5.982 -0.973 1.00 97.38 90 TRP A N 1
ATOM 742 C CA . TRP A 1 90 ? -1.232 -4.631 -0.459 1.00 97.38 90 TRP A CA 1
ATOM 743 C C . TRP A 1 90 ? -0.383 -4.553 0.804 1.00 97.38 90 TRP A C 1
ATOM 745 O O . TRP A 1 90 ? -0.022 -5.556 1.429 1.00 97.38 90 TRP A O 1
ATOM 755 N N . GLN A 1 91 ? -0.062 -3.327 1.156 1.00 98.06 91 GLN A N 1
ATOM 756 C CA . GLN A 1 91 ? 0.402 -2.963 2.472 1.00 98.06 91 GLN A CA 1
ATOM 757 C C . GLN A 1 91 ? -0.772 -2.304 3.188 1.00 98.06 91 GLN A C 1
ATOM 759 O O . GLN A 1 91 ? -1.424 -1.438 2.604 1.00 98.06 91 GLN A O 1
ATOM 764 N N . GLU A 1 92 ? -1.019 -2.707 4.430 1.00 97.75 92 GLU A N 1
ATOM 765 C CA . GLU A 1 92 ? -1.949 -2.021 5.326 1.00 97.75 92 GLU A CA 1
ATOM 766 C C . GLU A 1 92 ? -1.289 -1.749 6.683 1.00 97.75 92 GLU A C 1
ATOM 768 O O . GLU A 1 92 ? -0.595 -2.602 7.250 1.00 97.75 92 GLU A O 1
ATOM 773 N N . GLY A 1 93 ? -1.460 -0.528 7.172 1.00 98.38 93 GLY A N 1
ATOM 774 C CA . GLY A 1 93 ? -0.980 -0.070 8.462 1.00 98.38 93 GLY A CA 1
ATOM 775 C C . GLY A 1 93 ? -2.151 0.335 9.335 1.00 98.38 93 GLY A C 1
ATOM 776 O O . GLY A 1 93 ? -3.156 0.833 8.832 1.00 98.38 93 GLY A O 1
ATOM 777 N N . HIS A 1 94 ? -2.023 0.081 10.632 1.00 98.50 94 HIS A N 1
ATOM 778 C CA . HIS A 1 94 ? -3.043 0.361 11.636 1.00 98.50 94 HIS A CA 1
ATOM 779 C C . HIS A 1 94 ? -2.363 0.902 12.881 1.00 98.50 94 HIS A C 1
ATOM 781 O O . HIS A 1 94 ? -1.378 0.329 13.354 1.00 98.50 94 HIS A O 1
ATOM 787 N N . THR A 1 95 ? -2.887 1.992 13.426 1.00 98.75 95 THR A N 1
ATOM 788 C CA . THR A 1 95 ? -2.295 2.628 14.603 1.00 98.75 95 THR A CA 1
ATOM 789 C C . THR A 1 95 ? -3.342 2.962 15.655 1.00 98.75 95 THR A C 1
ATOM 791 O O . THR A 1 95 ? -4.520 3.152 15.342 1.00 98.75 95 THR A O 1
ATOM 794 N N . ALA A 1 96 ? -2.903 3.056 16.905 1.00 98.75 96 ALA A N 1
ATOM 795 C CA . ALA A 1 96 ? -3.678 3.551 18.032 1.00 98.75 96 ALA A CA 1
ATOM 796 C C . ALA A 1 96 ? -2.850 4.584 18.807 1.00 98.75 96 ALA A C 1
ATOM 798 O O . ALA A 1 96 ? -1.673 4.358 19.082 1.00 98.75 96 ALA A O 1
ATOM 799 N N . HIS A 1 97 ? -3.486 5.695 19.161 1.00 98.75 97 HIS A N 1
ATOM 800 C CA . HIS A 1 97 ? -2.881 6.893 19.740 1.00 98.75 97 HIS A CA 1
ATOM 801 C C . HIS A 1 97 ? -3.673 7.364 20.957 1.00 98.75 97 HIS A C 1
ATOM 803 O O . HIS A 1 97 ? -4.865 7.051 21.091 1.00 98.75 97 HIS A O 1
ATOM 809 N N . ALA A 1 98 ? -3.021 8.120 21.840 1.00 98.38 98 ALA A N 1
ATOM 810 C CA . ALA A 1 98 ? -3.644 8.592 23.073 1.00 98.38 98 ALA A CA 1
ATOM 811 C C . ALA A 1 98 ? -4.558 9.800 22.823 1.00 98.38 98 ALA A C 1
ATOM 813 O O . ALA A 1 98 ? -5.627 9.892 23.424 1.00 98.38 98 ALA A O 1
ATOM 814 N N . ILE A 1 99 ? -4.172 10.690 21.902 1.00 98.12 99 ILE A N 1
ATOM 815 C CA . ILE A 1 99 ? -4.870 11.956 21.629 1.00 98.12 99 ILE A CA 1
ATOM 816 C C . ILE A 1 99 ? -5.212 12.120 20.134 1.00 98.12 99 ILE A C 1
ATOM 818 O O . ILE A 1 99 ? -4.547 11.526 19.277 1.00 98.12 99 ILE A O 1
ATOM 822 N N . PRO A 1 100 ? -6.248 12.910 19.778 1.00 98.38 100 PRO A N 1
ATOM 823 C CA . PRO A 1 100 ? -6.680 13.051 18.385 1.00 98.38 100 PRO A CA 1
ATOM 824 C C . PRO A 1 100 ? -5.626 13.697 17.481 1.00 98.38 100 PRO A C 1
ATOM 826 O O . PRO A 1 100 ? -5.577 13.396 16.286 1.00 98.38 100 PRO A O 1
ATOM 829 N N . GLU A 1 101 ? -4.787 14.574 18.031 1.00 98.56 101 GLU A N 1
ATOM 830 C CA . GLU A 1 101 ? -3.738 15.275 17.293 1.00 98.56 101 GLU A CA 1
ATOM 831 C C . GLU A 1 101 ? -2.676 14.306 16.761 1.00 98.56 101 GLU A C 1
ATOM 833 O O . GLU A 1 101 ? -2.274 14.430 15.606 1.00 98.56 101 GLU A O 1
ATOM 838 N N . GLU A 1 102 ? -2.273 13.311 17.557 1.00 98.50 102 GLU A N 1
ATOM 839 C CA . GLU A 1 102 ? -1.324 12.262 17.152 1.00 98.50 102 GLU A CA 1
ATOM 840 C C . GLU A 1 102 ? -1.889 11.412 16.006 1.00 98.50 102 GLU A C 1
ATOM 842 O O . GLU A 1 102 ? -1.204 11.154 15.016 1.00 98.50 102 GLU A O 1
ATOM 847 N N . ALA A 1 103 ? -3.170 11.038 16.088 1.00 98.56 103 ALA A N 1
ATOM 848 C CA . ALA A 1 103 ? -3.834 10.291 15.022 1.00 98.56 103 ALA A CA 1
ATOM 849 C C . ALA A 1 103 ? -3.946 11.104 13.722 1.00 98.56 103 ALA A C 1
ATOM 851 O O . ALA A 1 103 ? -3.729 10.576 12.632 1.00 98.56 103 ALA A O 1
ATOM 852 N N . GLU A 1 104 ? -4.251 12.398 13.804 1.00 98.62 104 GLU A N 1
ATOM 853 C CA . GLU A 1 104 ? -4.275 13.253 12.615 1.00 98.62 104 GLU A CA 1
ATOM 854 C C . GLU A 1 104 ? -2.876 13.421 12.002 1.00 98.62 104 GLU A C 1
ATOM 856 O O . GLU A 1 104 ? -2.730 13.357 10.778 1.00 98.62 104 GLU A O 1
ATOM 861 N N . GLN A 1 105 ? -1.848 13.603 12.838 1.00 98.75 105 GLN A N 1
ATOM 862 C CA . GLN A 1 105 ? -0.457 13.705 12.394 1.00 98.75 105 GLN A CA 1
ATOM 863 C C . GLN A 1 105 ? -0.000 12.432 11.684 1.00 98.75 105 GLN A C 1
ATOM 865 O O . GLN A 1 105 ? 0.573 12.527 10.600 1.00 98.75 105 GLN A O 1
ATOM 870 N N . GLU A 1 106 ? -0.315 11.259 12.230 1.00 98.69 106 GLU A N 1
ATOM 871 C CA . GLU A 1 106 ? 0.011 9.975 11.608 1.00 98.69 106 GLU A CA 1
ATOM 872 C C . GLU A 1 106 ? -0.708 9.796 10.263 1.00 98.69 106 GLU A C 1
ATOM 874 O O . GLU A 1 106 ? -0.086 9.440 9.258 1.00 98.69 106 GLU A O 1
ATOM 879 N N . ALA A 1 107 ? -2.003 10.124 10.193 1.00 98.56 107 ALA A N 1
ATOM 880 C CA . ALA A 1 107 ? -2.756 10.024 8.947 1.00 98.56 107 ALA A CA 1
ATOM 881 C C . ALA A 1 107 ? -2.156 10.922 7.842 1.00 98.56 107 ALA A C 1
ATOM 883 O O . ALA A 1 107 ? -2.011 10.491 6.690 1.00 98.56 107 ALA A O 1
ATOM 884 N N . LEU A 1 108 ? -1.756 12.150 8.192 1.00 98.69 108 LEU A N 1
ATOM 885 C CA . LEU A 1 108 ? -1.094 13.088 7.281 1.00 98.69 108 LEU A CA 1
ATOM 886 C C . LEU A 1 108 ? 0.338 12.659 6.927 1.00 98.69 108 LEU A C 1
ATOM 888 O O . LEU A 1 108 ? 0.764 12.797 5.779 1.00 98.69 108 LEU A O 1
ATOM 892 N N . GLN A 1 109 ? 1.088 12.114 7.882 1.00 98.69 109 GLN A N 1
ATOM 893 C CA . GLN A 1 109 ? 2.423 11.578 7.639 1.00 98.69 109 GLN A CA 1
ATOM 894 C C . GLN A 1 109 ? 2.368 10.467 6.591 1.00 98.69 109 GLN A C 1
ATOM 896 O O . GLN A 1 109 ? 3.130 10.492 5.622 1.00 98.69 109 GLN A O 1
ATOM 901 N N . MET A 1 110 ? 1.432 9.531 6.730 1.00 98.56 110 MET A N 1
ATOM 902 C CA . MET A 1 110 ? 1.362 8.377 5.841 1.00 98.56 110 MET A CA 1
ATOM 903 C C . MET A 1 110 ? 0.882 8.722 4.436 1.00 98.56 110 MET A C 1
ATOM 905 O O . MET A 1 110 ? 1.429 8.192 3.466 1.00 98.56 110 MET A O 1
ATOM 909 N N . ILE A 1 111 ? -0.037 9.683 4.278 1.00 98.50 111 ILE A N 1
ATOM 910 C CA . ILE A 1 111 ? -0.360 10.158 2.927 1.00 98.50 111 ILE A CA 1
ATOM 911 C C . ILE A 1 111 ? 0.845 10.858 2.279 1.00 98.50 111 ILE A C 1
ATOM 913 O O . ILE A 1 111 ? 1.101 10.650 1.094 1.00 98.50 111 ILE A O 1
ATOM 917 N N . ASN A 1 112 ? 1.653 11.596 3.049 1.00 98.62 112 ASN A N 1
ATOM 918 C CA . ASN A 1 112 ? 2.884 12.218 2.553 1.00 98.62 112 ASN A CA 1
ATOM 919 C C . ASN A 1 112 ? 3.949 11.192 2.144 1.00 98.62 112 ASN A C 1
ATOM 921 O O . ASN A 1 112 ? 4.644 11.404 1.147 1.00 98.62 112 ASN A O 1
ATOM 925 N N . VAL A 1 113 ? 4.051 10.059 2.845 1.00 98.62 113 VAL A N 1
ATOM 926 C CA . VAL A 1 113 ? 4.903 8.932 2.424 1.00 98.62 113 VAL A CA 1
ATOM 927 C C . VAL A 1 113 ? 4.472 8.424 1.047 1.00 98.62 113 VAL A C 1
ATOM 929 O O . VAL A 1 113 ? 5.321 8.237 0.172 1.00 98.62 113 VAL A O 1
ATOM 932 N N . TYR A 1 114 ? 3.168 8.268 0.807 1.00 98.69 114 TYR A N 1
ATOM 933 C CA . TYR A 1 114 ? 2.657 7.837 -0.496 1.00 98.69 114 TYR A CA 1
ATOM 934 C C . TYR A 1 114 ? 2.838 8.882 -1.602 1.00 98.69 114 TYR A C 1
ATOM 936 O O . TYR A 1 114 ? 3.174 8.512 -2.730 1.00 98.69 114 TYR A O 1
ATOM 944 N N . ILE A 1 115 ? 2.696 10.177 -1.298 1.00 98.56 115 ILE A N 1
ATOM 945 C CA . ILE A 1 115 ? 3.037 11.265 -2.232 1.00 98.56 115 ILE A CA 1
ATOM 946 C C . ILE A 1 115 ? 4.513 11.156 -2.624 1.00 98.56 115 ILE A C 1
ATOM 948 O O . ILE A 1 115 ? 4.838 11.081 -3.810 1.00 98.56 115 ILE A O 1
ATOM 952 N N . LYS A 1 116 ? 5.406 11.089 -1.630 1.00 98.56 116 LYS A N 1
ATOM 953 C CA . LYS A 1 116 ? 6.853 11.002 -1.845 1.00 98.56 116 LYS A CA 1
ATOM 954 C C . LYS A 1 116 ? 7.216 9.782 -2.683 1.00 98.56 116 LYS A C 1
ATOM 956 O O . LYS A 1 116 ? 7.959 9.910 -3.650 1.00 98.56 116 LYS A O 1
ATOM 961 N N . PHE A 1 117 ? 6.657 8.615 -2.367 1.00 98.50 117 PHE A N 1
ATOM 962 C CA . PHE A 1 117 ? 6.855 7.402 -3.158 1.00 98.50 117 PHE A CA 1
ATOM 963 C C . PHE A 1 117 ? 6.402 7.586 -4.615 1.00 98.50 117 PHE A C 1
ATOM 965 O O . PHE A 1 117 ? 7.139 7.234 -5.539 1.00 98.50 117 PHE A O 1
ATOM 972 N N . SER A 1 118 ? 5.232 8.197 -4.825 1.00 98.44 118 SER A N 1
ATOM 973 C CA . SER A 1 118 ? 4.669 8.410 -6.161 1.00 98.44 118 SER A CA 1
ATOM 974 C C . SER A 1 118 ? 5.565 9.275 -7.039 1.00 98.44 118 SER A C 1
ATOM 976 O O . SER A 1 118 ? 5.898 8.872 -8.153 1.00 98.44 118 SER A O 1
ATOM 978 N N . TYR A 1 119 ? 6.029 10.409 -6.519 1.00 97.69 119 TYR A N 1
ATOM 979 C CA . TYR A 1 119 ? 6.919 11.302 -7.255 1.00 97.69 119 TYR A CA 1
ATOM 980 C C . TYR A 1 119 ? 8.333 10.738 -7.376 1.00 97.69 119 TYR A C 1
ATOM 982 O O . TYR A 1 119 ? 8.883 10.651 -8.473 1.00 97.69 119 TYR A O 1
ATOM 990 N N . GLU A 1 120 ? 8.941 10.354 -6.256 1.00 98.00 120 GLU A N 1
ATOM 991 C CA . GLU A 1 120 ? 10.370 10.073 -6.225 1.00 98.00 120 GLU A CA 1
ATOM 992 C C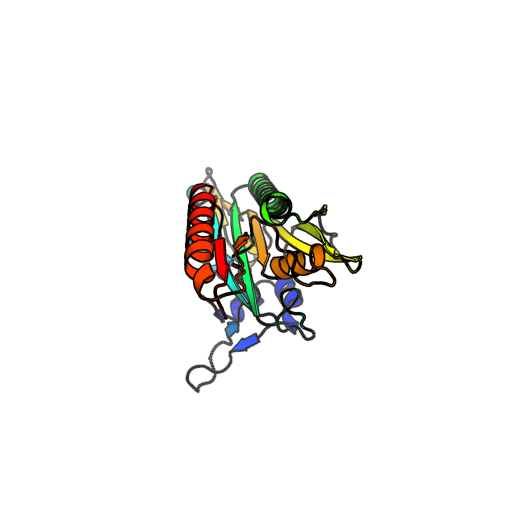 . GLU A 1 120 ? 10.723 8.703 -6.772 1.00 98.00 120 GLU A C 1
ATOM 994 O O . GLU A 1 120 ? 11.825 8.571 -7.294 1.00 98.00 120 GLU A O 1
ATOM 999 N N . GLN A 1 121 ? 9.864 7.693 -6.617 1.00 97.75 121 GLN A N 1
ATOM 1000 C CA . GLN A 1 121 ? 10.159 6.319 -7.040 1.00 97.75 121 GLN A CA 1
ATOM 1001 C C . GLN A 1 121 ? 9.456 5.981 -8.350 1.00 97.75 121 GLN A C 1
ATOM 1003 O O . GLN A 1 121 ? 10.070 5.415 -9.253 1.00 97.75 121 GLN A O 1
ATOM 1008 N N . ALA A 1 122 ? 8.184 6.357 -8.465 1.00 97.94 122 ALA A N 1
ATOM 1009 C CA . ALA A 1 122 ? 7.343 5.963 -9.585 1.00 97.94 122 ALA A CA 1
ATOM 1010 C C . ALA A 1 122 ? 7.185 7.028 -10.673 1.00 97.94 122 ALA A C 1
ATOM 1012 O O . ALA A 1 122 ? 6.612 6.730 -11.718 1.00 97.94 122 ALA A O 1
ATOM 1013 N N . ALA A 1 123 ? 7.680 8.249 -10.451 1.00 97.94 123 ALA A N 1
ATOM 1014 C CA . ALA A 1 123 ? 7.508 9.376 -11.364 1.00 97.94 123 ALA A CA 1
ATOM 1015 C C . ALA A 1 123 ? 6.035 9.638 -11.755 1.00 97.94 123 ALA A C 1
ATOM 1017 O O . ALA A 1 123 ? 5.762 10.137 -12.841 1.00 97.94 123 ALA A O 1
ATOM 1018 N N . ILE A 1 124 ? 5.077 9.299 -10.885 1.00 97.75 124 ILE A N 1
ATOM 1019 C CA . ILE A 1 124 ? 3.650 9.544 -11.113 1.00 97.75 124 ILE A CA 1
ATOM 1020 C C . ILE A 1 124 ? 3.262 10.850 -10.414 1.00 97.75 124 ILE A C 1
ATOM 1022 O O . ILE A 1 124 ? 3.372 10.926 -9.186 1.00 97.75 124 ILE A O 1
ATOM 1026 N N . PRO A 1 125 ? 2.777 11.868 -11.148 1.00 96.75 125 PRO A N 1
ATOM 1027 C CA . PRO A 1 125 ? 2.204 13.049 -10.526 1.00 96.75 125 PRO A CA 1
ATOM 1028 C C . PRO A 1 125 ? 0.866 12.695 -9.872 1.00 96.75 125 PRO A C 1
ATOM 1030 O O . PRO A 1 125 ? 0.013 12.044 -10.480 1.00 96.75 125 PRO A O 1
ATOM 1033 N N . VAL A 1 126 ? 0.675 13.149 -8.636 1.00 98.12 126 VAL A N 1
ATOM 1034 C CA . VAL A 1 126 ? -0.538 12.881 -7.861 1.00 98.12 126 VAL A CA 1
ATOM 1035 C C . VAL A 1 126 ? -1.072 14.150 -7.213 1.00 98.12 126 VAL A C 1
ATOM 1037 O O . VAL A 1 126 ? -0.314 15.027 -6.806 1.00 98.12 126 VAL A O 1
ATOM 1040 N N . ILE A 1 127 ? -2.392 14.229 -7.085 1.00 98.25 127 ILE A N 1
ATOM 1041 C CA . ILE A 1 127 ? -3.085 15.287 -6.354 1.00 98.25 127 ILE A CA 1
ATOM 1042 C C . ILE A 1 127 ? -3.454 14.737 -4.983 1.00 98.25 127 ILE A C 1
ATOM 1044 O O . ILE A 1 127 ? -4.272 13.826 -4.868 1.00 98.25 127 ILE A O 1
ATOM 1048 N N . ALA A 1 128 ? -2.844 15.295 -3.942 1.00 97.81 128 ALA A N 1
ATOM 1049 C CA . ALA A 1 128 ? -3.223 14.998 -2.571 1.00 97.81 128 ALA A CA 1
ATOM 1050 C C . ALA A 1 128 ? -4.515 15.734 -2.204 1.00 97.81 128 ALA A C 1
ATOM 1052 O O . ALA A 1 128 ? -4.698 16.902 -2.550 1.00 97.81 128 ALA A O 1
ATOM 1053 N N . GLY A 1 129 ? -5.403 15.068 -1.474 1.00 97.56 129 GLY A N 1
ATOM 1054 C CA . GLY A 1 129 ? -6.658 15.672 -1.056 1.00 97.56 129 GLY A CA 1
ATOM 1055 C C . GLY A 1 129 ? -7.363 14.905 0.049 1.00 97.56 129 GLY A C 1
ATOM 1056 O O . GLY A 1 129 ? -6.915 13.855 0.511 1.00 97.56 129 GLY A O 1
ATOM 1057 N N . ARG A 1 130 ? -8.504 15.451 0.463 1.00 98.00 130 ARG A N 1
ATOM 1058 C CA . ARG A 1 130 ? -9.446 14.806 1.375 1.00 98.00 130 ARG A CA 1
ATOM 1059 C C . ARG A 1 130 ? -10.669 14.370 0.574 1.00 98.00 130 ARG A C 1
ATOM 1061 O O . ARG A 1 130 ? -11.219 15.171 -0.182 1.00 98.00 130 ARG A O 1
ATOM 1068 N N . LYS A 1 131 ? -11.102 13.122 0.749 1.00 98.25 131 LYS A N 1
ATOM 1069 C CA . LYS A 1 131 ? -12.351 12.626 0.159 1.00 98.25 131 LYS A CA 1
ATOM 1070 C C . LYS A 1 131 ? -13.549 13.413 0.697 1.00 98.25 131 LYS A C 1
ATOM 1072 O O . LYS A 1 131 ? -13.535 13.902 1.829 1.00 98.25 131 LYS A O 1
ATOM 1077 N N . SER A 1 132 ? -14.596 13.518 -0.117 1.00 97.25 132 SER A N 1
ATOM 1078 C CA . SER A 1 132 ? -15.894 14.012 0.344 1.00 97.25 132 SER A CA 1
ATOM 1079 C C . SER A 1 132 ? -16.467 13.071 1.409 1.00 97.25 132 SER A C 1
ATOM 1081 O O . SER A 1 132 ? -16.013 11.935 1.557 1.00 97.25 132 SER A O 1
ATOM 1083 N N . ASN A 1 133 ? -17.495 13.508 2.136 1.00 92.62 133 ASN A N 1
ATOM 1084 C CA . ASN A 1 133 ? -18.142 12.646 3.130 1.00 92.62 133 ASN A CA 1
ATOM 1085 C C . ASN A 1 133 ? -18.725 11.366 2.499 1.00 92.62 133 ASN A C 1
ATOM 1087 O O . ASN A 1 133 ? -18.724 10.330 3.147 1.00 92.62 133 ASN A O 1
ATOM 1091 N N . VAL A 1 134 ? -19.174 11.429 1.239 1.00 92.00 134 VAL A N 1
ATOM 1092 C CA . VAL A 1 134 ? -19.751 10.283 0.508 1.00 92.00 134 VAL A CA 1
ATOM 1093 C C . VAL A 1 134 ? -18.681 9.269 0.089 1.00 92.00 134 VAL A C 1
ATOM 1095 O O . VAL A 1 134 ? -18.944 8.077 0.062 1.00 92.00 134 VAL A O 1
ATOM 1098 N N . GLU A 1 135 ? -17.466 9.735 -0.202 1.00 93.75 135 GLU A N 1
ATOM 1099 C CA . GLU A 1 135 ? -16.339 8.898 -0.646 1.00 93.75 135 GLU A CA 1
ATOM 1100 C C . GLU A 1 135 ? -15.366 8.558 0.500 1.00 93.75 135 GLU A C 1
ATOM 1102 O O . GLU A 1 135 ? -14.286 8.007 0.278 1.00 93.75 135 GLU A O 1
ATOM 1107 N N . THR A 1 136 ? -15.696 8.958 1.730 1.00 93.44 136 THR A N 1
ATOM 1108 C CA . THR A 1 136 ? -14.906 8.636 2.921 1.00 93.44 136 THR A CA 1
ATOM 1109 C C . THR A 1 136 ? -15.121 7.172 3.276 1.00 93.44 136 THR A C 1
ATOM 1111 O O . THR A 1 136 ? -16.231 6.656 3.186 1.00 93.44 136 THR A O 1
ATOM 1114 N N . PHE A 1 137 ? -14.045 6.501 3.678 1.00 91.56 137 PHE A N 1
ATOM 1115 C CA . PHE A 1 137 ? -14.098 5.104 4.085 1.00 91.56 137 PHE A CA 1
ATOM 1116 C C . PHE A 1 137 ? -15.130 4.860 5.192 1.00 91.56 137 PHE A C 1
ATOM 1118 O O . PHE A 1 137 ? -15.225 5.642 6.139 1.00 91.56 137 PHE A O 1
ATOM 1125 N N . ALA A 1 138 ? -15.868 3.755 5.081 1.00 85.88 138 ALA A N 1
ATOM 1126 C CA . ALA A 1 138 ? -16.845 3.344 6.079 1.00 85.88 138 ALA A CA 1
ATOM 1127 C C . ALA A 1 138 ? -16.167 3.146 7.447 1.00 85.88 138 ALA A C 1
ATOM 1129 O O . ALA A 1 138 ? -15.239 2.349 7.589 1.00 85.88 138 ALA A O 1
ATOM 1130 N N . GLY A 1 139 ? -16.611 3.914 8.443 1.00 85.69 139 GLY A N 1
ATOM 1131 C CA . GLY A 1 139 ? -16.011 3.949 9.777 1.00 85.69 139 GLY A CA 1
ATOM 1132 C C . GLY A 1 139 ? -14.900 4.994 9.966 1.00 85.69 139 GLY A C 1
ATOM 1133 O O . GLY A 1 139 ? -14.434 5.164 11.092 1.00 85.69 139 GLY A O 1
ATOM 1134 N N . ALA A 1 140 ? -14.490 5.747 8.937 1.00 93.38 140 ALA A N 1
ATOM 1135 C CA . ALA A 1 140 ? -13.518 6.837 9.078 1.00 93.38 140 ALA A CA 1
ATOM 1136 C C . ALA A 1 140 ? -14.170 8.206 9.341 1.00 93.38 140 ALA A C 1
ATOM 1138 O O . ALA A 1 140 ? -15.219 8.534 8.795 1.00 93.38 140 ALA A O 1
ATOM 1139 N N . VAL A 1 141 ? -13.494 9.058 10.120 1.00 95.31 141 VAL A N 1
ATOM 1140 C CA . VAL A 1 141 ? -13.859 10.479 10.298 1.00 95.31 141 VAL A CA 1
ATOM 1141 C C . VAL A 1 141 ? -13.336 11.321 9.130 1.00 95.31 141 VAL A C 1
ATOM 1143 O O . VAL A 1 141 ? -13.994 12.257 8.666 1.00 95.31 141 VAL A O 1
ATOM 1146 N N . LYS A 1 142 ? -12.133 10.999 8.640 1.00 97.25 142 LYS A N 1
ATOM 1147 C CA . LYS A 1 142 ? -11.537 11.617 7.449 1.00 97.25 142 LYS A CA 1
ATOM 1148 C C . LYS A 1 142 ? -10.789 10.573 6.640 1.00 97.25 142 LYS A C 1
ATOM 1150 O O . LYS A 1 142 ? -10.103 9.724 7.196 1.00 97.25 142 LYS A O 1
ATOM 1155 N N . THR A 1 143 ? -10.866 10.689 5.320 1.00 98.50 143 THR A N 1
ATOM 1156 C CA . THR A 1 143 ? -10.013 9.938 4.396 1.00 98.50 143 THR A CA 1
ATOM 1157 C C . THR A 1 143 ? -9.175 10.906 3.577 1.00 98.50 143 THR A C 1
ATOM 1159 O O . THR A 1 143 ? -9.711 11.721 2.822 1.00 98.50 143 THR A O 1
ATOM 1162 N N . TYR A 1 144 ? -7.863 10.803 3.729 1.00 98.69 144 TYR A N 1
ATOM 1163 C CA . TYR A 1 144 ? -6.864 11.415 2.869 1.00 98.69 144 TYR A CA 1
ATOM 1164 C C . TYR A 1 144 ? -6.530 10.478 1.719 1.00 98.69 144 TYR A C 1
ATOM 1166 O O . TYR A 1 144 ? -6.544 9.254 1.864 1.00 98.69 144 TYR A O 1
ATOM 1174 N N . THR A 1 145 ? -6.240 11.051 0.560 1.00 98.75 145 THR A N 1
ATOM 1175 C CA . THR A 1 145 ? -5.970 10.280 -0.646 1.00 98.75 145 THR A CA 1
ATOM 1176 C C . THR A 1 145 ? -4.994 10.990 -1.573 1.00 98.75 145 THR A C 1
ATOM 1178 O O . THR A 1 145 ? -4.827 12.208 -1.500 1.00 98.75 145 THR A O 1
ATOM 1181 N N . ILE A 1 146 ? -4.360 10.206 -2.441 1.00 98.62 146 ILE A N 1
ATOM 1182 C CA . ILE A 1 146 ? -3.620 10.680 -3.604 1.00 98.62 146 ILE A CA 1
ATOM 1183 C C . ILE A 1 146 ? -4.323 10.194 -4.872 1.00 98.62 146 ILE A C 1
ATOM 1185 O O . ILE A 1 146 ? -4.545 8.996 -5.056 1.00 98.62 146 ILE A O 1
ATOM 1189 N N . GLU A 1 147 ? -4.669 11.129 -5.747 1.00 98.31 147 GLU A N 1
ATOM 1190 C CA . GLU A 1 147 ? -5.350 10.860 -7.012 1.00 98.31 147 GLU A CA 1
ATOM 1191 C C . GLU A 1 147 ? -4.373 11.050 -8.172 1.00 98.31 147 GLU A C 1
ATOM 1193 O O . GLU A 1 147 ? -3.777 12.117 -8.326 1.00 98.31 147 GLU A O 1
ATOM 1198 N N . ALA A 1 148 ? -4.208 10.021 -8.998 1.00 97.94 148 ALA A N 1
ATOM 1199 C CA . ALA A 1 148 ? -3.403 10.071 -10.213 1.00 97.94 148 ALA A CA 1
ATOM 1200 C C . ALA A 1 148 ? -4.308 10.191 -11.447 1.00 97.94 148 ALA A C 1
ATOM 1202 O O . ALA A 1 148 ? -5.408 9.638 -11.474 1.00 97.94 148 ALA A O 1
ATOM 1203 N N . MET A 1 149 ? -3.832 10.865 -12.495 1.00 97.44 149 MET A N 1
ATOM 1204 C CA . MET A 1 149 ? -4.499 10.893 -13.800 1.00 97.44 149 MET A CA 1
ATOM 1205 C C . MET A 1 149 ? -3.814 9.906 -14.746 1.00 97.44 149 MET A C 1
ATOM 1207 O O . MET A 1 149 ? -2.604 9.985 -14.953 1.00 97.44 149 MET A O 1
ATOM 1211 N N . MET A 1 150 ? -4.578 8.970 -15.304 1.00 95.81 150 MET A N 1
ATOM 1212 C CA . MET A 1 150 ? -4.068 7.975 -16.253 1.00 95.81 150 MET A CA 1
ATOM 1213 C C . MET A 1 150 ? -3.994 8.551 -17.674 1.00 95.81 150 MET A C 1
ATOM 1215 O O . MET A 1 150 ? -4.642 9.559 -17.972 1.00 95.81 150 MET A O 1
ATOM 1219 N N . GLY A 1 151 ? -3.261 7.894 -18.581 1.00 89.62 151 GLY A N 1
ATOM 1220 C CA . GLY A 1 151 ? -3.155 8.320 -19.985 1.00 89.62 151 GLY A CA 1
ATOM 1221 C C . GLY A 1 151 ? -4.504 8.390 -20.718 1.00 89.62 151 GLY A C 1
ATOM 1222 O O . GLY A 1 151 ? -4.707 9.251 -21.573 1.00 89.62 151 GLY A O 1
ATOM 1223 N N . ASP A 1 152 ? -5.478 7.564 -20.316 1.00 91.19 152 ASP A N 1
ATOM 1224 C CA . ASP A 1 152 ? -6.856 7.581 -20.833 1.00 91.19 152 ASP A CA 1
ATOM 1225 C C . ASP A 1 152 ? -7.758 8.651 -20.180 1.00 91.19 152 ASP A C 1
ATOM 1227 O O . ASP A 1 152 ? -8.971 8.666 -20.405 1.00 91.19 152 ASP A O 1
ATOM 1231 N N . ARG A 1 153 ? -7.171 9.564 -19.394 1.00 94.44 153 ARG A N 1
ATOM 1232 C CA . ARG A 1 153 ? -7.832 10.671 -18.679 1.00 94.44 153 ARG A CA 1
ATOM 1233 C C . ARG A 1 153 ? -8.824 10.235 -17.599 1.00 94.44 153 ARG A C 1
ATOM 1235 O O . ARG A 1 153 ? -9.668 11.030 -17.184 1.00 94.44 153 ARG A O 1
ATOM 1242 N N . LYS A 1 154 ? -8.740 8.992 -17.123 1.00 95.62 154 LYS A N 1
ATOM 1243 C CA . LYS A 1 154 ? -9.478 8.552 -15.934 1.00 95.62 154 LYS A CA 1
ATOM 1244 C C . LYS A 1 154 ? -8.639 8.756 -14.681 1.00 95.62 154 LYS A C 1
ATOM 1246 O O . LYS A 1 154 ? -7.431 8.526 -14.682 1.00 95.62 154 LYS A O 1
ATOM 1251 N N . ALA A 1 155 ? -9.301 9.159 -13.603 1.00 97.31 155 ALA A N 1
ATOM 1252 C CA . ALA A 1 155 ? -8.677 9.244 -12.292 1.00 97.31 155 ALA A CA 1
ATOM 1253 C C . ALA A 1 155 ? -8.469 7.843 -11.695 1.00 97.31 155 ALA A C 1
ATOM 1255 O O . ALA A 1 155 ? -9.299 6.944 -11.868 1.00 97.31 155 ALA A O 1
ATOM 1256 N N . LEU A 1 156 ? -7.368 7.674 -10.969 1.00 97.69 156 LEU A N 1
ATOM 1257 C CA . LEU A 1 156 ? -7.036 6.477 -10.211 1.00 97.69 156 LEU A CA 1
ATOM 1258 C C . LEU A 1 156 ? -6.635 6.875 -8.789 1.00 97.69 156 LEU A C 1
ATOM 1260 O O . LEU A 1 156 ? -5.601 7.513 -8.591 1.00 97.69 156 LEU A O 1
ATOM 1264 N N . GLN A 1 157 ? -7.394 6.399 -7.803 1.00 98.06 157 GLN A N 1
ATOM 1265 C CA . GLN A 1 157 ? -6.994 6.493 -6.404 1.00 98.06 157 GLN A CA 1
ATOM 1266 C C . GLN A 1 157 ? -5.745 5.634 -6.172 1.00 98.06 157 GLN A C 1
ATOM 1268 O O . GLN A 1 157 ? -5.816 4.399 -6.230 1.00 98.06 157 GLN A O 1
ATOM 1273 N N . ALA A 1 158 ? -4.617 6.284 -5.904 1.00 96.94 158 ALA A N 1
ATOM 1274 C CA . ALA A 1 158 ? -3.296 5.664 -5.853 1.00 96.94 158 ALA A CA 1
ATOM 1275 C C . ALA A 1 158 ? -2.834 5.309 -4.424 1.00 96.94 158 ALA A C 1
ATOM 1277 O O . ALA A 1 158 ? -1.881 4.559 -4.253 1.00 96.94 158 ALA A O 1
ATOM 1278 N N . GLY A 1 159 ? -3.530 5.787 -3.393 1.00 97.69 159 GLY A N 1
ATOM 1279 C CA . GLY A 1 159 ? -3.227 5.506 -1.988 1.00 97.69 159 GLY A CA 1
ATOM 1280 C C . GLY A 1 159 ? -4.209 6.218 -1.066 1.00 97.69 159 GLY A C 1
ATOM 1281 O O . GLY A 1 159 ? -4.788 7.244 -1.451 1.00 97.69 159 GLY A O 1
ATOM 1282 N N . ILE A 1 160 ? -4.431 5.658 0.124 1.00 98.06 160 ILE A N 1
ATOM 1283 C CA . ILE A 1 160 ? -5.323 6.237 1.136 1.00 98.06 160 ILE A CA 1
ATOM 1284 C C . ILE A 1 160 ? -4.716 6.206 2.532 1.00 98.06 160 ILE A C 1
ATOM 1286 O O . ILE A 1 160 ? -3.925 5.330 2.870 1.00 98.06 160 ILE A O 1
ATOM 1290 N N . SER A 1 161 ? -5.120 7.178 3.341 1.00 9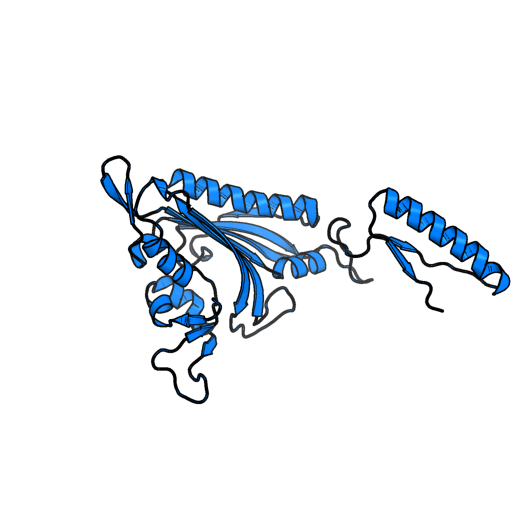8.62 161 SER A N 1
ATOM 1291 C CA . SER A 1 161 ? -4.817 7.249 4.763 1.00 98.62 161 SER A CA 1
ATOM 1292 C C . SER A 1 161 ? -6.039 7.783 5.501 1.00 98.62 161 SER A C 1
ATOM 1294 O O . SER A 1 161 ? -6.572 8.842 5.169 1.00 98.62 161 SER A O 1
ATOM 1296 N N . HIS A 1 162 ? -6.530 7.028 6.465 1.00 98.38 162 HIS A N 1
ATOM 1297 C CA . HIS A 1 162 ? -7.772 7.262 7.177 1.00 98.38 162 HIS A CA 1
ATOM 1298 C C . HIS A 1 162 ? -7.473 7.700 8.605 1.00 98.38 162 HIS A C 1
ATOM 1300 O O . HIS A 1 162 ? -6.777 7.006 9.341 1.00 98.38 162 HIS A O 1
ATOM 1306 N N . ASN A 1 163 ? -8.074 8.812 9.026 1.00 98.25 163 ASN A N 1
ATOM 1307 C CA . ASN A 1 163 ? -8.275 9.080 10.443 1.00 98.25 163 ASN A CA 1
ATOM 1308 C C . ASN A 1 163 ? -9.609 8.437 10.839 1.00 98.25 163 ASN A C 1
ATOM 1310 O O . ASN A 1 163 ? -10.681 8.892 10.419 1.00 98.25 163 ASN A O 1
ATOM 1314 N N . LEU A 1 164 ? -9.532 7.358 11.614 1.00 97.19 164 LEU A N 1
ATOM 1315 C CA . LEU A 1 164 ? -10.681 6.564 12.048 1.00 97.19 164 LEU A CA 1
ATOM 1316 C C . LEU A 1 164 ? -11.379 7.168 13.276 1.00 97.19 164 LEU A C 1
ATOM 1318 O O . LEU A 1 164 ? -12.470 6.735 13.654 1.00 97.19 164 LEU A O 1
ATOM 1322 N N . GLY A 1 165 ? -10.765 8.173 13.905 1.00 97.56 165 GLY A N 1
ATOM 1323 C CA . GLY A 1 165 ? -11.235 8.732 15.161 1.00 97.56 165 GLY A CA 1
ATOM 1324 C C . GLY A 1 165 ? -11.298 7.654 16.240 1.00 97.56 165 GLY A C 1
ATOM 1325 O O . GLY A 1 165 ? -10.346 6.903 16.440 1.00 97.56 165 GLY A O 1
ATOM 1326 N N . GLN A 1 166 ? -12.444 7.568 16.911 1.00 97.19 166 GLN A N 1
ATOM 1327 C CA . GLN A 1 166 ? -12.721 6.558 17.935 1.00 97.19 166 GLN A CA 1
ATOM 1328 C C . GLN A 1 166 ? -13.823 5.573 17.506 1.00 97.19 166 GLN A C 1
ATOM 1330 O O . GLN A 1 166 ? -14.402 4.900 18.354 1.00 97.19 166 GLN A O 1
ATOM 1335 N N . ASN A 1 167 ? -14.175 5.507 16.217 1.00 93.38 167 ASN A N 1
ATOM 1336 C CA . ASN A 1 167 ? -15.310 4.693 15.760 1.00 93.38 167 ASN A CA 1
ATOM 1337 C C . ASN A 1 167 ? -15.070 3.202 16.042 1.00 93.38 167 ASN A C 1
ATOM 1339 O O . ASN A 1 167 ? -15.854 2.561 16.743 1.00 93.38 167 ASN A O 1
ATOM 1343 N N . PHE A 1 168 ? -13.927 2.680 15.592 1.00 92.88 168 PHE A N 1
ATOM 1344 C CA . PHE A 1 168 ? -13.543 1.290 15.830 1.00 92.88 168 PHE A CA 1
ATOM 1345 C C . PHE A 1 168 ? -13.218 1.023 17.306 1.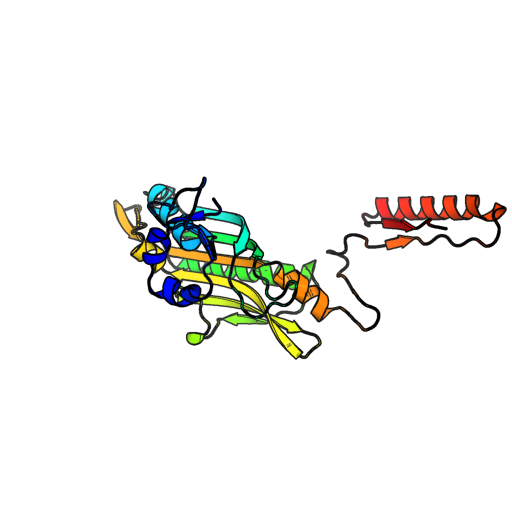00 92.88 168 PHE A C 1
ATOM 1347 O O . PHE A 1 168 ? -13.687 0.034 17.866 1.00 92.88 168 PHE A O 1
ATOM 1354 N N . SER A 1 169 ? -12.504 1.921 17.988 1.00 95.94 169 SER A N 1
ATOM 1355 C CA . SER A 1 169 ? -12.176 1.737 19.406 1.00 95.94 169 SER A CA 1
ATOM 1356 C C . SER A 1 169 ? -13.414 1.734 20.304 1.00 95.94 169 SER A C 1
ATOM 1358 O O . SER A 1 169 ? -13.421 1.042 21.322 1.00 95.94 169 SER A O 1
ATOM 1360 N N . ARG A 1 170 ? -14.491 2.433 19.930 1.00 95.25 170 ARG A N 1
ATOM 1361 C CA . ARG A 1 170 ? -15.796 2.341 20.604 1.00 95.25 170 ARG A CA 1
ATOM 1362 C C . ARG A 1 170 ? -16.526 1.045 20.272 1.00 95.25 170 ARG A C 1
ATOM 1364 O O . ARG A 1 170 ? -17.005 0.399 21.198 1.00 95.25 170 ARG A O 1
ATOM 1371 N N . ALA A 1 171 ? -16.560 0.637 19.003 1.00 91.62 171 ALA A N 1
ATOM 1372 C CA . ALA A 1 171 ? -17.207 -0.608 18.579 1.00 91.62 171 ALA A CA 1
ATOM 1373 C C . ALA A 1 171 ? -16.570 -1.858 19.220 1.00 91.62 171 ALA A C 1
ATOM 1375 O O . ALA A 1 171 ? -17.270 -2.783 19.627 1.00 91.62 171 ALA A O 1
ATOM 1376 N N . PHE A 1 172 ? -15.241 -1.871 19.361 1.00 93.44 172 PHE A N 1
ATOM 1377 C CA . PHE A 1 172 ? -14.490 -2.989 19.942 1.00 93.44 172 PHE A CA 1
ATOM 1378 C C . PHE A 1 172 ? -14.219 -2.842 21.445 1.00 93.44 172 PHE A C 1
ATOM 1380 O O . PHE A 1 172 ? -13.795 -3.804 22.082 1.00 93.44 172 PHE A O 1
ATOM 1387 N N . GLY A 1 173 ? -14.477 -1.669 22.032 1.00 95.44 173 GLY A N 1
ATOM 1388 C CA . GLY A 1 173 ? -14.197 -1.401 23.445 1.00 95.44 173 GLY A CA 1
ATOM 1389 C C . GLY A 1 173 ? -12.708 -1.217 23.765 1.00 95.44 173 GLY A C 1
ATOM 1390 O O . GLY A 1 173 ? -12.298 -1.392 24.911 1.00 95.44 173 GLY A O 1
ATOM 1391 N N . THR A 1 174 ? -11.887 -0.859 22.776 1.00 97.00 174 THR A N 1
ATOM 1392 C CA . THR A 1 174 ? -10.452 -0.611 22.953 1.00 97.00 174 THR A CA 1
ATOM 1393 C C . THR A 1 174 ? -10.233 0.678 23.742 1.00 97.00 174 THR A C 1
ATOM 1395 O O . THR A 1 174 ? -10.479 1.783 23.250 1.00 97.00 174 THR A O 1
ATOM 1398 N N . GLN A 1 175 ? -9.766 0.525 24.979 1.00 98.12 175 GLN A N 1
ATOM 1399 C CA . GLN A 1 175 ? -9.571 1.606 25.940 1.00 98.12 175 GLN A CA 1
ATOM 1400 C C . GLN A 1 175 ? -8.253 1.441 26.700 1.00 98.12 175 GLN A C 1
ATOM 1402 O O . GLN A 1 175 ? -7.850 0.320 27.015 1.00 98.12 175 GLN A O 1
ATOM 1407 N N . PHE A 1 176 ? -7.655 2.559 27.101 1.00 98.50 176 PHE A N 1
ATOM 1408 C CA . PHE A 1 176 ? -6.440 2.619 27.911 1.00 98.50 176 PHE A CA 1
ATOM 1409 C C . PHE A 1 176 ? -6.666 3.454 29.178 1.00 98.50 176 PHE A C 1
ATOM 1411 O O . PHE A 1 176 ? -7.577 4.278 29.232 1.00 98.50 176 PHE A O 1
ATOM 1418 N N . ALA A 1 177 ? -5.865 3.223 30.217 1.00 98.38 177 ALA A N 1
ATOM 1419 C CA . ALA A 1 177 ? -5.771 4.125 31.361 1.00 98.38 177 ALA A CA 1
ATOM 1420 C C . ALA A 1 177 ? -4.776 5.254 31.050 1.00 98.38 177 ALA A C 1
ATOM 1422 O O . ALA A 1 177 ? -3.601 4.972 30.790 1.00 98.38 177 ALA A O 1
ATOM 1423 N N . ASN A 1 178 ? -5.237 6.507 31.078 1.00 97.06 178 ASN A N 1
ATOM 1424 C CA . ASN A 1 178 ? -4.388 7.689 30.918 1.00 97.06 178 ASN A CA 1
ATOM 1425 C C . ASN A 1 178 ? -3.468 7.896 32.144 1.00 97.06 178 ASN A C 1
ATOM 1427 O O . ASN A 1 178 ? -3.538 7.150 33.123 1.00 97.06 178 ASN A O 1
ATOM 1431 N N . GLU A 1 179 ? -2.610 8.919 32.118 1.00 95.62 179 GLU A N 1
ATOM 1432 C CA . GLU A 1 179 ? -1.685 9.222 33.228 1.00 95.62 179 GLU A CA 1
ATOM 1433 C C . GLU A 1 179 ? -2.398 9.513 34.562 1.00 95.62 179 GLU A C 1
ATOM 1435 O O . GLU A 1 179 ? -1.840 9.275 35.631 1.00 95.62 179 GLU A O 1
ATOM 1440 N N . ASN A 1 180 ? -3.658 9.956 34.504 1.00 96.38 180 ASN A N 1
ATOM 1441 C CA . ASN A 1 180 ? -4.515 10.213 35.663 1.00 96.38 180 ASN A CA 1
ATOM 1442 C C . ASN A 1 180 ? -5.319 8.972 36.107 1.00 96.38 180 ASN A C 1
ATOM 1444 O O . ASN A 1 180 ? -6.167 9.072 36.994 1.00 96.38 180 ASN A O 1
ATOM 1448 N N . GLY A 1 181 ? -5.107 7.811 35.478 1.00 94.56 181 GLY A N 1
ATOM 1449 C CA . GLY A 1 181 ? -5.834 6.567 35.751 1.00 94.56 181 GLY A CA 1
ATOM 1450 C C . GLY A 1 181 ? -7.264 6.517 35.196 1.00 94.56 181 GLY A C 1
ATOM 1451 O O . GLY A 1 181 ? -8.001 5.579 35.502 1.00 94.56 181 GLY A O 1
ATOM 1452 N N . GLN A 1 182 ? -7.680 7.493 34.386 1.00 97.00 182 GLN A N 1
ATOM 1453 C CA . GLN A 1 182 ? -9.002 7.515 33.753 1.00 97.00 182 GLN A CA 1
ATOM 1454 C C . GLN A 1 182 ? -9.005 6.650 32.490 1.00 97.00 182 GLN A C 1
ATOM 1456 O O . GLN A 1 182 ? -8.021 6.601 31.754 1.00 97.00 182 GLN A O 1
ATOM 1461 N N . ARG A 1 183 ? -10.122 5.960 32.235 1.00 97.75 183 ARG A N 1
ATOM 1462 C CA . ARG A 1 183 ? -10.295 5.109 31.052 1.00 97.75 183 ARG A CA 1
ATOM 1463 C C . ARG A 1 183 ? -10.743 5.941 29.856 1.00 97.75 183 ARG A C 1
ATOM 1465 O O . ARG A 1 183 ? -11.811 6.548 29.899 1.00 97.75 183 ARG A O 1
ATOM 1472 N N . GLU A 1 184 ? -9.965 5.901 28.783 1.00 98.12 184 GLU A N 1
ATOM 1473 C CA . GLU A 1 184 ? -10.233 6.615 27.533 1.00 98.12 184 GLU A CA 1
ATOM 1474 C C . GLU A 1 184 ? -10.163 5.675 26.328 1.00 98.12 184 GLU A C 1
ATOM 1476 O O . GLU A 1 184 ? -9.460 4.666 26.353 1.00 98.12 184 GLU A O 1
ATOM 1481 N N . HIS A 1 185 ? -10.905 5.991 25.263 1.00 98.50 185 HIS A N 1
ATOM 1482 C CA . HIS A 1 185 ? -10.820 5.265 23.995 1.00 98.50 185 HIS A CA 1
ATOM 1483 C C . HIS A 1 185 ? -9.638 5.765 23.167 1.00 98.50 185 HIS A C 1
ATOM 1485 O O . HIS A 1 185 ? -9.430 6.971 23.041 1.00 98.50 185 HIS A O 1
ATOM 1491 N N . VAL A 1 186 ? -8.913 4.840 22.541 1.00 98.56 186 VAL A N 1
ATOM 1492 C CA . VAL A 1 186 ? -7.798 5.193 21.652 1.00 98.56 186 VAL A CA 1
ATOM 1493 C C . VAL A 1 186 ? -8.282 5.866 20.368 1.00 98.56 186 VAL A C 1
ATOM 1495 O O . VAL A 1 186 ? -9.367 5.556 19.863 1.00 98.56 186 VAL A O 1
ATOM 1498 N N . TRP A 1 187 ? -7.447 6.743 19.821 1.00 98.69 187 TRP A N 1
ATOM 1499 C CA . TRP A 1 187 ? -7.622 7.366 18.511 1.00 98.69 187 TRP A CA 1
ATOM 1500 C C . TRP A 1 187 ? -6.881 6.565 17.453 1.00 98.69 187 TRP A C 1
ATOM 1502 O O . TRP A 1 187 ? -5.724 6.210 17.654 1.00 98.69 187 TRP A O 1
ATOM 1512 N N . GLN A 1 188 ? -7.526 6.251 16.335 1.00 98.62 188 GLN A N 1
ATOM 1513 C CA . GLN A 1 188 ? -6.988 5.270 15.395 1.00 98.62 188 GLN A CA 1
ATOM 1514 C C . GLN A 1 188 ? -6.789 5.825 13.996 1.00 98.62 188 GLN A C 1
ATOM 1516 O O . GLN A 1 188 ? -7.524 6.702 13.536 1.00 98.62 188 GLN A O 1
ATOM 1521 N N . THR A 1 189 ? -5.812 5.255 13.298 1.00 98.69 189 THR A N 1
ATOM 1522 C CA . THR A 1 189 ? -5.620 5.470 11.864 1.00 98.69 189 THR A CA 1
ATOM 1523 C C . THR A 1 189 ? -5.461 4.139 11.152 1.00 98.69 189 THR A C 1
ATOM 1525 O O . THR A 1 189 ? -5.011 3.160 11.753 1.00 98.69 189 THR A O 1
ATOM 1528 N N . SER A 1 190 ? -5.817 4.115 9.873 1.00 98.12 190 SER A N 1
ATOM 1529 C CA . SER A 1 190 ? -5.418 3.041 8.968 1.00 98.12 190 SER A CA 1
ATOM 1530 C C . SER A 1 190 ? -4.983 3.609 7.624 1.00 98.12 190 SER A C 1
ATOM 1532 O O . SER A 1 190 ? -5.463 4.653 7.198 1.00 98.12 190 SER A O 1
ATOM 1534 N N . TRP A 1 191 ? -4.045 2.965 6.946 1.00 98.56 191 TRP A N 1
ATOM 1535 C CA . TRP A 1 191 ? -3.499 3.455 5.678 1.00 98.56 191 TRP A CA 1
ATOM 1536 C C . TRP A 1 191 ? -3.055 2.290 4.812 1.00 98.56 191 TRP A C 1
ATOM 1538 O O . TRP A 1 191 ? -2.599 1.267 5.323 1.00 98.56 191 TRP A O 1
ATOM 1548 N N . ALA A 1 192 ? -3.217 2.423 3.499 1.00 97.81 192 ALA A N 1
ATOM 1549 C CA . ALA A 1 192 ? -2.931 1.336 2.579 1.00 97.81 192 ALA A CA 1
ATOM 1550 C C . ALA A 1 192 ? -2.556 1.801 1.169 1.00 97.81 192 ALA A C 1
ATOM 1552 O O . ALA A 1 192 ? -3.062 2.794 0.627 1.00 97.81 192 ALA A O 1
ATOM 1553 N N . ILE A 1 193 ? -1.716 0.980 0.543 1.00 97.56 193 ILE A N 1
ATOM 1554 C CA . ILE A 1 193 ? -1.378 1.033 -0.875 1.00 97.56 193 ILE A CA 1
ATOM 1555 C C . ILE A 1 193 ? -1.337 -0.392 -1.420 1.00 97.56 193 ILE A C 1
ATOM 1557 O O . ILE A 1 193 ? -0.799 -1.301 -0.788 1.00 97.56 193 ILE A O 1
ATOM 1561 N N . SER A 1 194 ? -1.924 -0.611 -2.595 1.00 97.94 194 SER A N 1
ATOM 1562 C CA . SER A 1 194 ? -2.000 -1.938 -3.205 1.00 97.94 194 SER A CA 1
ATOM 1563 C C . SER A 1 194 ? -1.254 -2.016 -4.528 1.00 97.94 194 SER A C 1
ATOM 1565 O O . SER A 1 194 ? -0.805 -1.017 -5.092 1.00 97.94 194 SER A O 1
ATOM 1567 N N . THR A 1 195 ? -1.187 -3.226 -5.076 1.00 97.75 195 THR A N 1
ATOM 1568 C CA . THR A 1 195 ? -0.714 -3.490 -6.443 1.00 97.75 195 THR A CA 1
ATOM 1569 C C . THR A 1 195 ? -1.467 -2.715 -7.530 1.00 97.75 195 THR A C 1
ATOM 1571 O O . THR A 1 195 ? -0.945 -2.595 -8.636 1.00 97.75 195 THR A O 1
ATOM 1574 N N . ARG A 1 196 ? -2.603 -2.070 -7.219 1.00 97.75 196 ARG A N 1
ATOM 1575 C CA . ARG A 1 196 ? -3.209 -1.019 -8.059 1.00 97.75 196 ARG A CA 1
ATOM 1576 C C . ARG A 1 196 ? -2.196 0.027 -8.500 1.00 97.75 196 ARG A C 1
ATOM 1578 O O . ARG A 1 196 ? -2.272 0.500 -9.632 1.00 97.75 196 ARG A O 1
ATOM 1585 N N . PHE A 1 197 ? -1.236 0.348 -7.642 1.00 97.56 197 PHE A N 1
ATOM 1586 C CA . PHE A 1 197 ? -0.191 1.309 -7.945 1.00 97.56 197 PHE A CA 1
ATOM 1587 C C . PHE A 1 197 ? 0.706 0.866 -9.114 1.00 97.56 197 PHE A C 1
ATOM 1589 O O . PHE A 1 197 ? 1.094 1.694 -9.932 1.00 97.56 197 PHE A O 1
ATOM 1596 N N . VAL A 1 198 ? 0.948 -0.442 -9.275 1.00 97.38 198 VAL A N 1
ATOM 1597 C CA . VAL A 1 198 ? 1.639 -1.000 -10.454 1.00 97.38 198 VAL A CA 1
ATOM 1598 C C . VAL A 1 198 ? 0.825 -0.753 -11.723 1.00 97.38 198 VAL A C 1
ATOM 1600 O O . VAL A 1 198 ? 1.370 -0.319 -12.733 1.00 97.38 198 VAL A O 1
ATOM 1603 N N . GLY A 1 199 ? -0.495 -0.948 -11.658 1.00 97.06 199 GLY A N 1
ATOM 1604 C CA . GLY A 1 199 ? -1.401 -0.581 -12.749 1.00 97.06 199 GLY A CA 1
ATOM 1605 C C . GLY A 1 199 ? -1.334 0.912 -13.082 1.00 97.06 199 GLY A C 1
ATOM 1606 O O . GLY A 1 199 ? -1.339 1.270 -14.256 1.00 97.06 199 GLY A O 1
ATOM 1607 N N . GLY A 1 200 ? -1.211 1.767 -12.062 1.00 97.06 200 GLY A N 1
ATOM 1608 C CA . GLY A 1 200 ? -0.964 3.201 -12.220 1.00 97.06 200 GLY A CA 1
ATOM 1609 C C . GLY A 1 200 ? 0.323 3.496 -12.991 1.00 97.06 200 GLY A C 1
ATOM 1610 O O . GLY A 1 200 ? 0.272 4.211 -13.982 1.00 97.06 200 GLY A O 1
ATOM 1611 N N . ILE A 1 201 ? 1.450 2.876 -12.617 1.00 97.44 201 ILE A N 1
ATOM 1612 C CA . ILE A 1 201 ? 2.741 3.026 -13.323 1.00 97.44 201 ILE A CA 1
ATOM 1613 C C . ILE A 1 201 ? 2.589 2.695 -14.809 1.00 97.44 201 ILE A C 1
ATOM 1615 O O . ILE A 1 201 ? 3.013 3.473 -15.661 1.00 97.44 201 ILE A O 1
ATOM 1619 N N . ILE A 1 202 ? 1.951 1.564 -15.115 1.00 96.94 202 ILE A N 1
ATOM 1620 C CA . ILE A 1 202 ? 1.746 1.106 -16.493 1.00 96.94 202 ILE A CA 1
ATOM 1621 C C . ILE A 1 202 ? 0.891 2.110 -17.276 1.00 96.94 202 ILE A C 1
ATOM 1623 O O . ILE A 1 202 ? 1.254 2.487 -18.384 1.00 96.94 202 ILE A O 1
ATOM 1627 N N . MET A 1 203 ? -0.232 2.557 -16.707 1.00 96.69 203 MET A N 1
ATOM 1628 C CA . MET A 1 203 ? -1.182 3.447 -17.389 1.00 96.69 203 MET A CA 1
ATOM 1629 C C . MET A 1 203 ? -0.737 4.915 -17.452 1.00 96.69 203 MET A C 1
ATOM 1631 O O . MET A 1 203 ? -1.308 5.679 -18.230 1.00 96.69 203 MET A O 1
ATOM 1635 N N . THR A 1 204 ? 0.221 5.330 -16.621 1.00 96.50 204 THR A N 1
ATOM 1636 C CA . THR A 1 204 ? 0.796 6.681 -16.658 1.00 96.50 204 THR A CA 1
ATOM 1637 C C . THR A 1 204 ? 1.910 6.790 -17.692 1.00 96.50 204 THR A C 1
ATOM 1639 O O . THR A 1 204 ? 1.964 7.792 -18.398 1.00 96.50 204 THR A O 1
ATOM 1642 N N . HIS A 1 205 ? 2.790 5.789 -17.772 1.00 96.75 205 HIS A N 1
ATOM 1643 C CA . HIS A 1 205 ? 4.025 5.896 -18.556 1.00 96.75 205 HIS A CA 1
ATOM 1644 C C . HIS A 1 205 ? 4.010 5.112 -19.862 1.00 96.75 205 HIS A C 1
ATOM 1646 O O . HIS A 1 205 ? 4.736 5.484 -20.773 1.00 96.75 205 HIS A O 1
ATOM 1652 N N . GLY A 1 206 ? 3.241 4.022 -19.947 1.00 96.19 206 GLY A N 1
ATOM 1653 C CA . GLY A 1 206 ? 3.228 3.162 -21.129 1.00 96.19 206 GLY A CA 1
ATOM 1654 C C . GLY A 1 206 ? 2.789 3.894 -22.397 1.00 96.19 206 GLY A C 1
ATOM 1655 O O . GLY A 1 206 ? 1.956 4.802 -22.350 1.00 96.19 206 GLY A O 1
ATOM 1656 N N . ASP A 1 207 ? 3.334 3.458 -23.526 1.00 95.44 207 ASP A N 1
ATOM 1657 C CA . ASP A 1 207 ? 3.073 4.002 -24.857 1.00 95.44 207 ASP A CA 1
ATOM 1658 C C . ASP A 1 207 ? 2.717 2.883 -25.856 1.00 95.44 207 ASP A C 1
ATOM 1660 O O . ASP A 1 207 ? 2.520 1.723 -25.480 1.00 95.44 207 ASP A O 1
ATOM 1664 N N . ASP A 1 208 ? 2.627 3.225 -27.144 1.00 96.31 208 ASP A N 1
ATOM 1665 C CA . ASP A 1 208 ? 2.302 2.269 -28.210 1.00 96.31 208 ASP A CA 1
ATOM 1666 C C . ASP A 1 208 ? 3.396 1.201 -28.423 1.00 96.31 208 ASP A C 1
ATOM 1668 O O . ASP A 1 208 ? 3.124 0.153 -29.014 1.00 96.31 208 ASP A O 1
ATOM 1672 N N . ALA A 1 209 ? 4.625 1.434 -27.942 1.00 96.94 209 ALA A N 1
ATOM 1673 C CA . ALA A 1 209 ? 5.722 0.467 -27.984 1.00 96.94 209 ALA A CA 1
ATOM 1674 C C . ALA A 1 209 ? 5.722 -0.476 -26.765 1.00 96.94 209 ALA A C 1
ATOM 1676 O O . ALA A 1 209 ? 6.321 -1.555 -26.823 1.00 96.94 209 ALA A O 1
ATOM 1677 N N . GLY A 1 210 ? 5.028 -0.113 -25.682 1.00 96.12 210 GLY A N 1
ATOM 1678 C CA . GLY A 1 210 ? 4.734 -0.985 -24.550 1.00 96.12 210 GLY A CA 1
ATOM 1679 C C . GLY A 1 210 ? 5.036 -0.354 -23.191 1.00 96.12 210 GLY A C 1
ATOM 1680 O O . GLY A 1 210 ? 4.589 0.742 -22.863 1.00 96.12 210 GLY A O 1
ATOM 1681 N N . LEU A 1 211 ? 5.730 -1.106 -22.330 1.00 96.75 211 LEU A N 1
ATOM 1682 C CA . LEU A 1 211 ? 6.015 -0.676 -20.960 1.00 96.75 211 LEU A CA 1
ATOM 1683 C C . LEU A 1 211 ? 7.156 0.342 -20.916 1.00 96.75 211 LEU A C 1
ATOM 1685 O O . LEU A 1 211 ? 8.281 0.037 -21.306 1.00 96.75 211 LEU A O 1
ATOM 1689 N N . MET A 1 212 ? 6.901 1.488 -20.288 1.00 97.19 212 MET A N 1
ATOM 1690 C CA . MET A 1 212 ? 7.935 2.441 -19.889 1.00 97.19 212 MET A CA 1
ATOM 1691 C C . MET A 1 212 ? 8.025 2.471 -18.363 1.00 97.19 212 MET A C 1
ATOM 1693 O O . MET A 1 212 ? 7.186 3.052 -17.679 1.00 97.19 212 MET A O 1
ATOM 1697 N N . LEU A 1 213 ? 9.024 1.788 -17.803 1.00 97.81 213 LEU A N 1
ATOM 1698 C CA . LEU A 1 213 ? 9.181 1.699 -16.353 1.00 97.81 213 LEU A CA 1
ATOM 1699 C C . LEU A 1 213 ? 10.044 2.851 -15.814 1.00 97.81 213 LEU A C 1
ATOM 1701 O O . LEU A 1 213 ? 11.126 3.101 -16.350 1.00 97.81 213 LEU A O 1
ATOM 1705 N N . PRO A 1 214 ? 9.645 3.497 -14.703 1.00 97.94 214 PRO A N 1
ATOM 1706 C CA . PRO A 1 214 ? 10.496 4.445 -13.994 1.00 97.94 214 PRO A CA 1
ATOM 1707 C C . PRO A 1 214 ? 11.839 3.797 -13.617 1.00 97.94 214 PRO A C 1
ATOM 1709 O O . PRO A 1 214 ? 11.837 2.711 -13.022 1.00 97.94 214 PRO A O 1
ATOM 1712 N N . PRO A 1 215 ? 12.997 4.441 -13.871 1.00 97.69 215 PRO A N 1
ATOM 1713 C CA . PRO A 1 215 ? 14.304 3.816 -13.658 1.00 97.69 215 PRO A CA 1
ATOM 1714 C C . PRO A 1 215 ? 14.551 3.302 -12.236 1.00 97.69 215 PRO A C 1
ATOM 1716 O O . PRO A 1 215 ? 15.299 2.345 -12.055 1.00 97.69 215 PRO A O 1
ATOM 1719 N N . LYS A 1 216 ? 13.934 3.896 -11.209 1.00 97.44 216 LYS A N 1
ATOM 1720 C CA . LYS A 1 216 ? 14.073 3.437 -9.815 1.00 97.44 216 LYS A CA 1
ATOM 1721 C C . LYS A 1 216 ? 13.317 2.139 -9.517 1.00 97.44 216 LYS A C 1
ATOM 1723 O O . LYS A 1 216 ? 13.731 1.413 -8.622 1.00 97.44 216 LYS A O 1
ATOM 1728 N N . LEU A 1 217 ? 12.276 1.822 -10.288 1.00 96.94 217 LEU A N 1
ATOM 1729 C CA . LEU A 1 217 ? 11.448 0.620 -10.120 1.00 96.94 217 LEU A CA 1
ATOM 1730 C C . LEU A 1 217 ? 11.713 -0.454 -11.186 1.00 96.94 217 LEU A C 1
ATOM 1732 O O . LEU A 1 217 ? 11.333 -1.607 -10.998 1.00 96.94 217 LEU A O 1
ATOM 1736 N N . ALA A 1 218 ? 12.370 -0.109 -12.295 1.00 97.69 218 ALA A N 1
ATOM 1737 C CA . ALA A 1 218 ? 12.663 -1.049 -13.373 1.00 97.69 218 ALA A CA 1
ATOM 1738 C C . ALA A 1 218 ? 13.588 -2.184 -12.897 1.00 97.69 218 ALA A C 1
ATOM 1740 O O . ALA A 1 218 ? 14.702 -1.919 -12.453 1.00 97.69 218 ALA A O 1
ATOM 1741 N N . HIS A 1 219 ? 13.174 -3.451 -13.001 1.00 96.44 219 HIS A N 1
ATOM 1742 C CA . HIS A 1 219 ? 14.019 -4.579 -12.575 1.00 96.44 219 HIS A CA 1
ATOM 1743 C C . HIS A 1 219 ? 15.357 -4.616 -13.334 1.00 96.44 219 HIS A C 1
ATOM 1745 O O . HIS A 1 219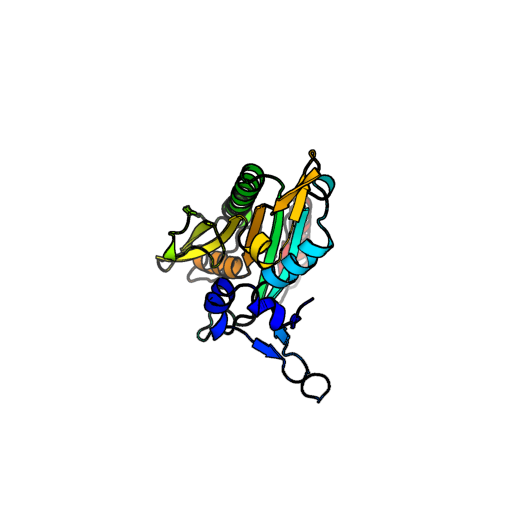 ? 16.405 -4.819 -12.727 1.00 96.44 219 HIS A O 1
ATOM 1751 N N . ILE A 1 220 ? 15.320 -4.320 -14.635 1.00 97.81 220 ILE A N 1
ATOM 1752 C CA . ILE A 1 220 ? 16.489 -4.102 -15.488 1.00 97.81 220 ILE A CA 1
ATOM 1753 C C . ILE A 1 220 ? 16.447 -2.646 -15.953 1.00 97.81 220 ILE A C 1
ATOM 1755 O O . ILE A 1 220 ? 15.423 -2.196 -16.460 1.00 97.81 220 ILE A O 1
ATOM 1759 N N . GLN A 1 221 ? 17.540 -1.911 -15.760 1.00 98.19 221 GLN A N 1
ATOM 1760 C CA . GLN A 1 221 ? 17.674 -0.515 -16.187 1.00 98.19 221 GLN A CA 1
ATOM 1761 C C . GLN A 1 221 ? 18.401 -0.395 -17.526 1.00 98.19 221 GLN A C 1
ATOM 1763 O O . GLN A 1 221 ? 18.074 0.484 -18.316 1.00 98.19 221 GLN A O 1
ATOM 1768 N N . VAL A 1 222 ? 19.379 -1.271 -17.779 1.00 98.44 222 VAL A N 1
ATOM 1769 C CA . VAL A 1 222 ? 20.149 -1.294 -19.028 1.00 98.44 222 VAL A CA 1
ATOM 1770 C C . VAL A 1 222 ? 20.206 -2.721 -19.560 1.00 98.44 222 VAL A C 1
ATOM 1772 O O . VAL A 1 222 ? 20.599 -3.643 -18.843 1.00 98.44 222 VAL A O 1
ATOM 1775 N N . VAL A 1 223 ? 19.830 -2.897 -20.825 1.00 98.19 223 VAL A N 1
ATOM 1776 C CA . VAL A 1 223 ? 20.056 -4.135 -21.574 1.00 98.19 223 VAL A CA 1
ATOM 1777 C C . VAL A 1 223 ? 21.160 -3.871 -22.589 1.00 98.19 223 VAL A C 1
ATOM 1779 O O . VAL A 1 223 ? 21.053 -2.950 -23.396 1.00 98.19 223 VAL A O 1
ATOM 1782 N N . ILE A 1 224 ? 22.227 -4.660 -22.535 1.00 98.25 224 ILE A N 1
ATOM 1783 C CA . ILE A 1 224 ? 23.320 -4.633 -23.505 1.00 98.25 224 ILE A CA 1
ATOM 1784 C C . ILE A 1 224 ? 23.041 -5.731 -24.529 1.00 98.25 224 ILE A C 1
ATOM 1786 O O . ILE A 1 224 ? 23.029 -6.909 -24.176 1.00 98.25 224 ILE A O 1
ATOM 1790 N N . VAL A 1 225 ? 22.826 -5.333 -25.782 1.00 97.69 225 VAL A N 1
ATOM 1791 C CA . VAL A 1 225 ? 22.597 -6.245 -26.910 1.00 97.69 225 VAL A CA 1
ATOM 1792 C C . VAL A 1 225 ? 23.854 -6.239 -27.790 1.00 97.69 225 VAL A C 1
ATOM 1794 O O . VAL A 1 225 ? 24.035 -5.306 -28.577 1.00 97.69 225 VAL A O 1
ATOM 1797 N N . PRO A 1 226 ? 24.782 -7.196 -27.614 1.00 95.81 226 PRO A N 1
ATOM 1798 C CA . PRO A 1 226 ? 25.967 -7.316 -28.450 1.00 95.81 226 PRO A CA 1
ATOM 1799 C C . PRO A 1 226 ? 25.578 -7.680 -29.889 1.00 95.81 226 PRO A C 1
ATOM 1801 O O . PRO A 1 226 ? 24.763 -8.562 -30.125 1.00 95.81 226 PRO A O 1
ATOM 1804 N N . ILE A 1 227 ? 26.179 -6.996 -30.865 1.00 94.50 227 ILE A N 1
ATOM 1805 C CA . ILE A 1 227 ? 25.913 -7.212 -32.292 1.00 94.50 227 ILE A CA 1
ATOM 1806 C C . ILE A 1 227 ? 27.239 -7.502 -32.990 1.00 94.50 227 ILE A C 1
ATOM 1808 O O . ILE A 1 227 ? 28.134 -6.657 -33.017 1.00 94.50 227 ILE A O 1
ATOM 1812 N N . TRP A 1 228 ? 27.353 -8.680 -33.597 1.00 94.31 228 TRP A N 1
ATOM 1813 C CA . TRP A 1 228 ? 28.467 -9.066 -34.467 1.00 94.31 228 TRP A CA 1
ATOM 1814 C C . TRP A 1 228 ? 27.920 -9.607 -35.789 1.00 94.31 228 TRP A C 1
ATOM 1816 O O . TRP A 1 228 ? 26.797 -10.105 -35.853 1.00 94.31 228 TRP A O 1
ATOM 1826 N N . ARG A 1 229 ? 28.702 -9.509 -36.871 1.00 91.12 229 ARG A N 1
ATOM 1827 C CA . ARG A 1 229 ? 28.293 -10.047 -38.184 1.00 91.12 229 ARG A CA 1
ATOM 1828 C C . ARG A 1 229 ? 28.961 -11.373 -38.486 1.00 91.12 229 ARG A C 1
ATOM 1830 O O . ARG A 1 229 ? 28.355 -12.242 -39.106 1.00 91.12 229 ARG A O 1
ATOM 1837 N N . LYS A 1 230 ? 30.222 -11.516 -38.083 1.00 91.75 230 LYS A N 1
ATOM 1838 C CA . LYS A 1 230 ? 31.014 -12.724 -38.309 1.00 91.75 230 LYS A CA 1
ATOM 1839 C C . LYS A 1 230 ? 31.346 -13.387 -36.982 1.00 91.75 230 LYS A C 1
ATOM 1841 O O . LYS A 1 230 ? 31.604 -12.716 -35.988 1.00 91.75 230 LYS A O 1
ATOM 1846 N N . THR A 1 231 ? 31.410 -14.714 -36.970 1.00 87.88 231 THR A N 1
ATOM 1847 C CA . THR A 1 231 ? 31.702 -15.493 -35.755 1.00 87.88 231 THR A CA 1
ATOM 1848 C C . THR A 1 231 ? 33.043 -15.119 -35.120 1.00 87.88 231 THR A C 1
ATOM 1850 O O . THR A 1 231 ? 33.166 -15.130 -33.901 1.00 87.88 231 THR A O 1
ATOM 1853 N N . ASN A 1 232 ? 34.039 -14.727 -35.921 1.00 91.50 232 ASN A N 1
ATOM 1854 C CA . ASN A 1 232 ? 35.350 -14.307 -35.419 1.00 91.50 232 ASN A CA 1
ATOM 1855 C C . ASN A 1 232 ? 35.337 -12.938 -34.708 1.00 91.50 232 ASN A C 1
ATOM 1857 O O . ASN A 1 232 ? 36.294 -12.624 -34.010 1.00 91.50 232 ASN A O 1
ATOM 1861 N N . GLU A 1 233 ? 34.277 -12.139 -34.858 1.00 92.12 233 GLU A N 1
ATOM 1862 C CA . GLU A 1 233 ? 34.092 -10.862 -34.150 1.00 92.12 233 GLU A CA 1
ATOM 1863 C C . GLU A 1 233 ? 33.406 -11.059 -32.786 1.00 92.12 233 GLU A C 1
ATOM 1865 O O . GLU A 1 233 ? 33.559 -10.213 -31.904 1.00 92.12 233 GLU A O 1
ATOM 1870 N N . LYS A 1 234 ? 32.692 -12.184 -32.588 1.00 92.69 234 LYS A N 1
ATOM 1871 C CA . LYS A 1 234 ? 31.869 -12.454 -31.392 1.00 92.69 234 LYS A CA 1
ATOM 1872 C C . LYS A 1 234 ? 32.665 -12.278 -30.099 1.00 92.69 234 LYS A C 1
ATOM 1874 O O . LYS A 1 234 ? 32.204 -11.572 -29.213 1.00 92.69 234 LYS A O 1
ATOM 1879 N N . SER A 1 235 ? 33.875 -12.840 -30.011 1.00 94.31 235 SER A N 1
ATOM 1880 C CA . SER A 1 235 ? 34.709 -12.730 -28.800 1.00 94.31 235 SER A CA 1
ATOM 1881 C C . SER A 1 235 ? 34.999 -11.275 -28.430 1.00 94.31 235 SER A C 1
ATOM 1883 O O . SER A 1 235 ? 34.723 -10.870 -27.310 1.00 94.31 235 SER A O 1
ATOM 1885 N N . GLY A 1 236 ? 35.474 -10.464 -29.381 1.00 96.19 236 GLY A N 1
ATOM 1886 C CA . GLY A 1 236 ? 35.831 -9.070 -29.102 1.00 96.19 236 GLY A CA 1
ATOM 1887 C C . GLY A 1 236 ? 34.622 -8.199 -28.744 1.00 96.19 236 GLY A C 1
ATOM 1888 O O . GLY A 1 236 ? 34.720 -7.335 -27.875 1.00 96.19 236 GLY A O 1
ATOM 1889 N N . VAL A 1 237 ? 33.465 -8.445 -29.371 1.00 96.62 237 VAL A N 1
ATOM 1890 C CA . VAL A 1 237 ? 32.212 -7.753 -29.024 1.00 96.62 237 VAL A CA 1
ATOM 1891 C C . VAL A 1 237 ? 31.735 -8.152 -27.627 1.00 96.62 237 VAL A C 1
ATOM 1893 O O . VAL A 1 237 ? 31.311 -7.288 -26.859 1.00 96.62 237 VAL A O 1
ATOM 1896 N N . MET A 1 238 ? 31.834 -9.434 -27.273 1.00 96.62 238 MET A N 1
ATOM 1897 C CA . MET A 1 238 ? 31.459 -9.918 -25.944 1.00 96.62 238 MET A CA 1
ATOM 1898 C C . MET A 1 238 ? 32.388 -9.388 -24.851 1.00 96.62 238 MET A C 1
ATOM 1900 O O . MET A 1 238 ? 31.894 -8.958 -23.811 1.00 96.62 238 MET A O 1
ATOM 1904 N N . ASP A 1 239 ? 33.698 -9.326 -25.096 1.00 97.44 239 ASP A N 1
ATOM 1905 C CA . ASP A 1 239 ? 34.661 -8.737 -24.158 1.00 97.44 239 ASP A CA 1
ATOM 1906 C C . ASP A 1 239 ? 34.336 -7.257 -23.888 1.00 97.44 239 ASP A C 1
ATOM 1908 O O . ASP A 1 239 ? 34.326 -6.807 -22.738 1.00 97.44 239 ASP A O 1
ATOM 1912 N N . ALA A 1 240 ? 33.976 -6.503 -24.934 1.00 97.19 240 ALA A N 1
ATOM 1913 C CA . ALA A 1 240 ? 33.526 -5.119 -24.793 1.00 97.19 240 ALA A CA 1
ATOM 1914 C C . ALA A 1 240 ? 32.195 -5.013 -24.025 1.00 97.19 240 ALA A C 1
ATOM 1916 O O . ALA A 1 240 ? 32.060 -4.164 -23.143 1.00 97.19 240 ALA A O 1
ATOM 1917 N N . ALA A 1 241 ? 31.220 -5.881 -24.317 1.00 97.88 241 ALA A N 1
ATOM 1918 C CA . ALA A 1 241 ? 29.931 -5.909 -23.624 1.00 97.88 241 ALA A CA 1
ATOM 1919 C C . ALA A 1 241 ? 30.086 -6.215 -22.124 1.00 97.88 241 ALA A C 1
ATOM 1921 O O . ALA A 1 241 ? 29.444 -5.567 -21.294 1.00 97.88 241 ALA A O 1
ATOM 1922 N N . LEU A 1 242 ? 30.965 -7.158 -21.771 1.00 98.00 242 LEU A N 1
ATOM 1923 C CA . LEU A 1 242 ? 31.305 -7.484 -20.385 1.00 98.00 242 LEU A CA 1
ATOM 1924 C C . LEU A 1 242 ? 31.992 -6.308 -19.687 1.00 98.00 242 LEU A C 1
ATOM 1926 O O . LEU A 1 242 ? 31.573 -5.926 -18.597 1.00 98.00 242 LEU A O 1
ATOM 1930 N N . SER A 1 243 ? 32.957 -5.662 -20.346 1.00 98.25 243 SER A N 1
ATOM 1931 C CA . SER A 1 243 ? 33.616 -4.470 -19.802 1.00 98.25 243 SER A CA 1
ATOM 1932 C C . SER A 1 243 ? 32.620 -3.337 -19.510 1.00 98.25 243 SER A C 1
ATOM 1934 O O . SER A 1 243 ? 32.651 -2.743 -18.431 1.00 98.25 243 SER A O 1
ATOM 1936 N N . VAL A 1 244 ? 31.678 -3.072 -20.423 1.00 98.19 244 VAL A N 1
ATOM 1937 C CA . VAL A 1 244 ? 30.613 -2.075 -20.211 1.00 98.19 244 VAL A CA 1
ATOM 1938 C C . VAL A 1 244 ? 29.686 -2.482 -19.064 1.00 98.19 244 VAL A C 1
ATOM 1940 O O . VAL A 1 244 ? 29.327 -1.637 -18.240 1.00 98.19 244 VAL A O 1
ATOM 1943 N N . LYS A 1 245 ? 29.308 -3.763 -18.978 1.00 98.25 245 LYS A N 1
ATOM 1944 C CA . LYS A 1 245 ? 28.490 -4.279 -17.875 1.00 98.25 245 LYS A CA 1
ATOM 1945 C C . LYS A 1 245 ? 29.163 -4.026 -16.527 1.00 98.25 245 LYS A C 1
ATOM 1947 O O . LYS A 1 245 ? 28.491 -3.534 -15.624 1.00 98.25 245 LYS A O 1
ATOM 1952 N N . ASP A 1 246 ? 30.457 -4.300 -16.401 1.00 98.44 246 ASP A N 1
ATOM 1953 C CA . ASP A 1 246 ? 31.196 -4.111 -15.148 1.00 98.44 246 ASP A CA 1
ATOM 1954 C C . ASP A 1 246 ? 31.258 -2.636 -14.732 1.00 98.44 246 ASP A C 1
ATOM 1956 O O . ASP A 1 246 ? 31.031 -2.309 -13.561 1.00 98.44 246 ASP A O 1
ATOM 1960 N N . ILE A 1 247 ? 31.474 -1.728 -15.692 1.00 98.56 247 ILE A N 1
ATOM 1961 C CA . ILE A 1 247 ? 31.435 -0.275 -15.454 1.00 98.56 247 ILE A CA 1
ATOM 1962 C C . ILE A 1 247 ? 30.062 0.143 -14.911 1.00 98.56 247 ILE A C 1
ATOM 1964 O O . ILE A 1 247 ? 29.975 0.861 -13.913 1.00 98.56 247 ILE A O 1
ATOM 1968 N N . LEU A 1 248 ? 28.979 -0.324 -15.536 1.00 98.38 248 LEU A N 1
ATOM 1969 C CA . LEU A 1 248 ? 27.617 0.036 -15.143 1.00 98.38 248 LEU A CA 1
ATOM 1970 C C . LEU A 1 248 ? 27.200 -0.583 -13.800 1.00 98.38 248 LEU A C 1
ATOM 1972 O O . LEU A 1 248 ? 26.553 0.092 -12.999 1.00 98.38 248 LEU A O 1
ATOM 1976 N N . LEU A 1 249 ? 27.587 -1.831 -13.523 1.00 97.94 249 LEU A N 1
ATOM 1977 C CA . LEU A 1 249 ? 27.372 -2.463 -12.217 1.00 97.94 249 LEU A CA 1
ATOM 1978 C C . LEU A 1 249 ? 28.121 -1.707 -11.113 1.00 97.94 249 LEU A C 1
ATOM 1980 O O . LEU A 1 249 ? 27.540 -1.440 -10.062 1.00 97.94 249 LEU A O 1
ATOM 1984 N N . THR A 1 250 ? 29.367 -1.293 -11.368 1.00 98.31 250 THR A N 1
ATOM 1985 C CA . THR A 1 250 ? 30.160 -0.476 -10.430 1.00 98.31 250 THR A CA 1
ATOM 1986 C C . THR A 1 250 ? 29.507 0.884 -10.172 1.00 98.31 250 THR A C 1
ATOM 1988 O O . THR A 1 250 ? 29.551 1.392 -9.054 1.00 98.31 250 THR A O 1
ATOM 1991 N N . ALA A 1 251 ? 28.843 1.456 -11.179 1.00 98.12 251 ALA A N 1
ATOM 1992 C CA . ALA A 1 251 ? 28.053 2.679 -11.047 1.00 98.12 251 ALA A CA 1
ATOM 1993 C C . ALA A 1 251 ? 26.664 2.468 -10.395 1.00 98.12 251 ALA A C 1
ATOM 1995 O O . ALA A 1 251 ? 25.933 3.439 -10.201 1.00 98.12 251 ALA A O 1
ATOM 1996 N N . GLY A 1 252 ? 26.290 1.232 -10.039 1.00 97.88 252 GLY A N 1
ATOM 1997 C CA . GLY A 1 252 ? 25.052 0.912 -9.318 1.00 97.88 252 GLY A CA 1
ATOM 1998 C C . GLY A 1 252 ? 23.825 0.637 -10.196 1.00 97.88 252 GLY A C 1
ATOM 1999 O O . GLY A 1 252 ? 22.703 0.627 -9.682 1.00 97.88 252 GLY A O 1
ATOM 2000 N N . PHE A 1 253 ? 23.999 0.410 -11.501 1.00 98.44 253 PHE A N 1
ATOM 2001 C CA . PHE A 1 253 ? 22.891 0.077 -12.399 1.00 98.44 253 PHE A CA 1
ATOM 2002 C C . PHE A 1 253 ? 22.537 -1.413 -12.369 1.00 98.44 253 PHE A C 1
ATOM 2004 O O . PHE A 1 253 ? 23.394 -2.280 -12.219 1.00 98.44 253 PHE A O 1
ATOM 2011 N N . ARG A 1 254 ? 21.258 -1.730 -12.596 1.00 98.38 254 ARG A N 1
ATOM 2012 C CA . ARG A 1 254 ? 20.778 -3.103 -12.827 1.00 98.38 254 ARG A CA 1
ATOM 2013 C C . ARG A 1 254 ? 20.880 -3.432 -14.313 1.00 98.38 254 ARG A C 1
ATOM 2015 O O . ARG A 1 254 ? 20.095 -2.919 -15.112 1.00 98.38 254 ARG A O 1
ATOM 2022 N N . VAL A 1 255 ? 21.848 -4.268 -14.681 1.00 98.38 255 VAL A N 1
ATOM 2023 C CA . VAL A 1 255 ? 22.224 -4.510 -16.083 1.00 98.38 255 VAL A CA 1
ATOM 2024 C C . VAL A 1 255 ? 22.048 -5.972 -16.475 1.00 98.38 255 VAL A C 1
ATOM 2026 O O . VAL A 1 255 ? 22.432 -6.872 -15.727 1.00 98.38 255 VAL A O 1
ATOM 2029 N N . LYS A 1 256 ? 21.529 -6.205 -17.682 1.00 98.00 256 LYS A N 1
ATOM 2030 C CA . LYS A 1 256 ? 21.460 -7.521 -18.331 1.00 98.00 256 LYS A CA 1
ATOM 2031 C C . LYS A 1 256 ? 22.209 -7.472 -19.668 1.00 98.00 256 LYS A C 1
ATOM 2033 O O . LYS A 1 256 ? 22.072 -6.498 -20.396 1.00 98.00 256 LYS A O 1
ATOM 2038 N N . ILE A 1 257 ? 22.978 -8.511 -19.991 1.00 97.75 257 ILE A N 1
ATOM 2039 C CA . ILE A 1 257 ? 23.429 -8.764 -21.370 1.00 97.75 257 ILE A CA 1
ATOM 2040 C C . ILE A 1 257 ? 22.428 -9.741 -21.988 1.00 97.75 257 ILE A C 1
ATOM 2042 O O . ILE A 1 257 ? 22.028 -10.692 -21.313 1.00 97.75 257 ILE A O 1
ATOM 2046 N N . ASP A 1 258 ? 22.001 -9.478 -23.219 1.00 96.62 258 ASP A N 1
ATOM 2047 C CA . ASP A 1 258 ? 21.198 -10.409 -24.013 1.00 96.62 258 ASP A CA 1
ATOM 2048 C C . ASP A 1 258 ? 22.052 -10.981 -25.145 1.00 96.62 258 ASP A C 1
ATOM 2050 O O . ASP A 1 258 ? 22.234 -10.343 -26.176 1.00 96.62 258 ASP A O 1
ATOM 2054 N N . ASP A 1 259 ? 22.642 -12.149 -24.909 1.00 90.06 259 ASP A N 1
ATOM 2055 C CA . ASP A 1 259 ? 23.523 -12.865 -25.834 1.00 90.06 259 ASP A CA 1
ATOM 2056 C C . ASP A 1 259 ? 22.813 -14.012 -26.571 1.00 90.06 259 ASP A C 1
ATOM 2058 O O . ASP A 1 259 ? 23.472 -14.911 -27.099 1.00 90.06 259 ASP A O 1
ATOM 2062 N N . THR A 1 260 ? 21.476 -13.983 -26.602 1.00 87.88 260 THR A N 1
ATOM 2063 C CA . THR A 1 260 ? 20.662 -14.961 -27.330 1.00 87.88 260 THR A CA 1
ATOM 2064 C C . THR A 1 260 ? 20.892 -14.805 -28.840 1.00 87.88 260 THR A C 1
ATOM 2066 O O . THR A 1 260 ? 20.710 -13.710 -29.372 1.00 87.88 260 THR A O 1
ATOM 2069 N N . ASP A 1 261 ? 21.305 -15.891 -29.506 1.00 66.25 261 ASP A N 1
ATOM 2070 C CA . ASP A 1 261 ? 21.513 -15.957 -30.967 1.00 66.25 261 ASP A CA 1
ATOM 2071 C C . ASP A 1 261 ? 20.182 -15.968 -31.753 1.00 66.25 261 ASP A C 1
ATOM 2073 O O . ASP A 1 261 ? 19.215 -16.629 -31.298 1.00 66.25 261 ASP A O 1
#

Organism: NCBI:txid360622

Secondary structure (DSSP, 8-state):
--EEEHHHHTT-HHHHHHHGGG-EEEEEETTEEEEEEEEEPS-SHHHHHHHHHHH--BGGG-SEEEEEEEEEE---SS-BTTTB-SEEEEEEEEEEESSHHHHHHHHHHHHHHHHHHHHHTT---EEEEE--SSSSPTT-SEEEEEEEEPTTS-EEEEEEEEEEETHHHHHHT-EEE-TTS-EEEPEEEEEEEETHHHHHHHHHH-BTTB----TTT-S-SEEE----SSHHHHHHHHHHHHHHHHHHHHTT--EEE----

Radius of gyration: 24.05 Å; chains: 1; bounding box: 58×47×74 Å

Foldseek 3Di:
DQKAFPVLCVLAVLQCVVQVVWWDWDQDDPRDGDPTIITRAQDCLSVVLLVLLVQAAALVSPFDKDKDWDKGATRDPDDDPLQGDRIWIKMKMKTWHDDLVVLVVVLVVQQVVQCCCCCPQLVFHWDWDWDDPVPARRQFPTKIFTWTQFPVRDIGTFWIKTFNAQRSQVSSVNWYQYPVRDIDGITMMMIMGISNNVVRSQRHPADPVGHDGDQNPDLANEEAEQDDDDPVCVVVSVVVSVVVVVVVVVVVGRYHYDPDD

Sequence (261 aa):
MHLIPYSFIEKEASHVEGFSPELALVTIGGGKELEEKLVVRPTSETIVNHMFTQWIHSYRDLPLMINQWVNVTRWEMRTKPFVRTLEFLWQEGHTAHAIPEEAEQEALQMINVYIKFSYEQAAIPVIAGRKSNVETFAGAVKTYTIEAMMGDRKALQAGISHNLGQNFSRAFGTQFANENGQREHVWQTSWAISTRFVGGIIMTHGDDAGLMLPPKLAHIQVVIVPIWRKTNEKSGVMDAALSVKDILLTAGFRVKIDDTD